Protein AF-A0A1I8I319-F1 (afdb_monomer)

Foldseek 3Di:
DPPPVVLVVCVVLLVLLLVQLCLCVPAPLNVVLVVLVVVLVVVQVPAWDDDPNFTAGPVNPDGSLLVSLVVLVCVQVVVDDPPDLRPSDQSHPDLVSLVSSLPDDLVVLVVVLVVLVVVLVVLVVVLVVCLVPDDPVPNPPSNVVSVVVSVVSVVSSVVSVVSSVSSLVSVQVSCVVVVHDSPDHSNRVSVVVSVVSVVSVVSNVVVSVVVVVVVVVVVVVVVVVVVD

Radius of gyration: 27.92 Å; Cα contacts (8 Å, |Δi|>4): 159; chains: 1; bounding box: 73×38×83 Å

Secondary structure (DSSP, 8-state):
----HHHHHHHHHHHHHHHHHHHHHH-HHHHHHHHHHHHHHHHHHHH-EEETTEEE-TTS--BHHHHHHHHHHHHHHTTS-TTS-------S--HHHHHHHHT--HHHHHHHHHHHHHHHHHHHHHHHHHHHHS-HHHHTTHHHHHHHHHHHHHHHHHHHHHHHHHHHHHHHHHHHHTT--TT--HHHHHHHHHHHHHHHHHHHHHHHHHHHHHHHHHHHHHHHHTT-

Mean predicted aligned error: 9.78 Å

Organism: NCBI:txid282301

Solvent-accessible surface area (backbone atoms only — not comparable to full-atom values): 12840 Å² total; per-residue (Å²): 141,86,76,58,66,63,63,58,51,42,69,66,45,48,64,55,38,44,47,52,44,45,42,72,68,66,34,66,49,35,52,48,53,53,50,50,51,53,54,43,59,67,55,41,80,80,59,50,42,85,50,98,92,41,53,18,41,86,81,69,80,47,44,58,66,56,50,52,49,46,57,58,48,47,66,56,54,77,73,46,67,96,86,54,90,76,76,77,74,82,53,60,69,60,38,68,60,32,46,54,36,18,72,47,55,67,68,57,54,52,50,48,53,53,51,52,52,53,50,51,55,53,47,52,52,51,53,52,50,52,52,70,74,43,54,83,88,61,28,63,65,54,49,62,57,48,50,58,48,51,54,50,53,51,50,54,52,49,55,52,50,49,57,51,50,50,44,51,51,48,47,46,52,41,28,56,74,70,74,42,63,86,80,64,50,44,37,66,61,26,46,55,52,20,51,51,33,45,55,48,54,53,50,45,54,53,50,52,53,51,53,52,52,51,52,53,51,52,54,51,53,55,58,58,65,71,76,110

Structure (mmCIF, N/CA/C/O backbone):
data_AF-A0A1I8I319-F1
#
_entry.id   AF-A0A1I8I319-F1
#
loop_
_atom_site.group_PDB
_atom_site.id
_atom_site.type_symbol
_atom_site.label_atom_id
_atom_site.label_alt_id
_atom_site.label_comp_id
_atom_site.label_asym_id
_atom_site.label_entity_id
_atom_site.label_seq_id
_atom_site.pdbx_PDB_ins_code
_atom_site.Cartn_x
_atom_site.Cartn_y
_atom_site.Cartn_z
_atom_site.occupancy
_atom_site.B_iso_or_equiv
_atom_site.auth_seq_id
_atom_site.auth_comp_id
_atom_site.auth_asym_id
_atom_site.auth_atom_id
_atom_site.pdbx_PDB_model_num
ATOM 1 N N . ALA A 1 1 ? 2.364 -2.063 -30.335 1.00 33.19 1 ALA A N 1
ATOM 2 C CA . ALA A 1 1 ? 2.303 -3.127 -29.312 1.00 33.19 1 ALA A CA 1
ATOM 3 C C . ALA A 1 1 ? 3.515 -3.072 -28.369 1.00 33.19 1 ALA A C 1
ATOM 5 O O . ALA A 1 1 ? 4.155 -4.083 -28.123 1.00 33.19 1 ALA A O 1
ATOM 6 N N . PHE A 1 2 ? 3.844 -1.880 -27.857 1.00 38.12 2 PHE A N 1
ATOM 7 C CA . PHE A 1 2 ? 4.862 -1.658 -26.815 1.00 38.12 2 PHE A CA 1
ATOM 8 C C . PHE A 1 2 ? 4.197 -0.951 -25.619 1.00 38.12 2 PHE A C 1
ATOM 10 O O . PHE A 1 2 ? 4.783 -0.095 -24.975 1.00 38.12 2 PHE A O 1
ATOM 17 N N . GLU A 1 3 ? 2.923 -1.275 -25.394 1.00 44.72 3 GLU A N 1
ATOM 18 C CA . GLU A 1 3 ? 2.176 -0.938 -24.186 1.00 44.72 3 GLU A CA 1
ATOM 19 C C . GLU A 1 3 ? 2.230 -2.198 -23.326 1.00 44.72 3 GLU A C 1
ATOM 21 O O . GLU A 1 3 ? 1.430 -3.120 -23.484 1.00 44.72 3 GLU A O 1
ATOM 26 N N . ASP A 1 4 ? 3.292 -2.300 -22.530 1.00 55.97 4 ASP A N 1
ATOM 27 C CA . ASP A 1 4 ? 3.501 -3.416 -21.615 1.00 55.97 4 ASP A CA 1
ATOM 28 C C . ASP A 1 4 ? 2.450 -3.312 -20.502 1.00 55.97 4 ASP A C 1
ATOM 30 O O . ASP A 1 4 ? 2.491 -2.406 -19.663 1.00 55.97 4 ASP A O 1
ATOM 34 N N . SER A 1 5 ? 1.470 -4.219 -20.521 1.00 65.75 5 SER A N 1
ATOM 35 C CA . SER A 1 5 ? 0.291 -4.179 -19.648 1.00 65.75 5 SER A CA 1
ATOM 36 C C . SER A 1 5 ? 0.662 -4.145 -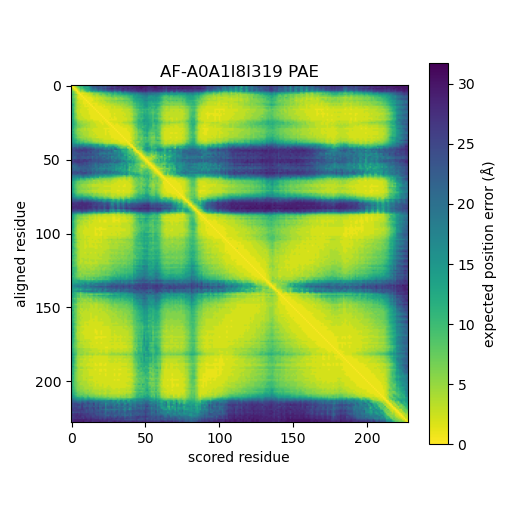18.166 1.00 65.75 5 SER A C 1
ATOM 38 O O . SER A 1 5 ? -0.090 -3.622 -17.350 1.00 65.75 5 SER A O 1
ATOM 40 N N . ALA A 1 6 ? 1.824 -4.681 -17.802 1.00 68.62 6 ALA A N 1
ATOM 41 C CA . ALA A 1 6 ? 2.275 -4.738 -16.423 1.00 68.62 6 ALA A CA 1
ATOM 42 C C . ALA A 1 6 ? 2.842 -3.405 -15.902 1.00 68.62 6 ALA A C 1
ATOM 44 O O . ALA A 1 6 ? 2.525 -3.013 -14.782 1.00 68.62 6 ALA A O 1
ATOM 45 N N . SER A 1 7 ? 3.559 -2.638 -16.734 1.00 73.44 7 SER A N 1
ATOM 46 C CA . SER A 1 7 ? 4.012 -1.283 -16.375 1.00 73.44 7 SER A CA 1
ATOM 47 C C . SER A 1 7 ? 2.824 -0.333 -16.179 1.00 73.44 7 SER A C 1
ATOM 49 O O . SER A 1 7 ? 2.786 0.439 -15.223 1.00 73.44 7 SER A O 1
ATOM 51 N N . GLN A 1 8 ? 1.794 -0.466 -17.020 1.00 79.50 8 GLN A N 1
ATOM 52 C CA . GLN A 1 8 ? 0.532 0.268 -16.881 1.00 79.50 8 GLN A CA 1
ATOM 53 C C . GLN A 1 8 ? -0.267 -0.156 -15.641 1.00 79.50 8 GLN A C 1
ATOM 55 O O . GLN A 1 8 ? -0.832 0.676 -14.937 1.00 79.50 8 GLN A O 1
ATOM 60 N N . ARG A 1 9 ? -0.310 -1.457 -15.337 1.00 83.88 9 ARG A N 1
ATOM 61 C CA . ARG A 1 9 ? -0.932 -1.949 -14.099 1.00 83.88 9 ARG A CA 1
ATOM 62 C C . ARG A 1 9 ? -0.196 -1.424 -12.869 1.00 83.88 9 ARG A C 1
ATOM 64 O O . ARG A 1 9 ? -0.846 -1.006 -11.915 1.00 83.88 9 ARG A O 1
ATOM 71 N N . TRP A 1 10 ? 1.135 -1.400 -12.903 1.00 89.38 10 TRP A N 1
ATOM 72 C CA . TRP A 1 10 ? 1.947 -0.859 -11.819 1.00 89.38 10 TRP A CA 1
ATOM 73 C C . TRP A 1 10 ? 1.746 0.641 -11.632 1.00 89.38 10 TRP A C 1
ATOM 75 O O . TRP A 1 10 ? 1.580 1.079 -10.498 1.00 89.38 10 TRP A O 1
ATOM 85 N N . SER A 1 11 ? 1.699 1.432 -12.707 1.00 86.06 11 SER A N 1
ATOM 86 C CA . SER A 1 11 ? 1.493 2.881 -12.588 1.00 86.06 11 SER A CA 1
ATOM 87 C C . SER A 1 11 ? 0.152 3.232 -11.932 1.00 86.06 11 SER A C 1
ATOM 89 O O . SER A 1 11 ? 0.057 4.229 -11.219 1.00 86.06 11 SER A O 1
ATOM 91 N N . LEU A 1 12 ? -0.864 2.378 -12.097 1.00 87.56 12 LEU A N 1
ATOM 92 C CA . LEU A 1 12 ? -2.156 2.507 -11.420 1.00 87.56 12 LEU A CA 1
ATOM 93 C C . LEU A 1 12 ? -2.143 1.975 -9.975 1.00 87.56 12 LEU A C 1
ATOM 95 O O . LEU A 1 12 ? -2.822 2.534 -9.113 1.00 87.56 12 LEU A O 1
ATOM 99 N N . ALA A 1 13 ? -1.398 0.901 -9.700 1.00 90.44 13 ALA A N 1
ATOM 100 C CA . ALA A 1 13 ? -1.376 0.241 -8.391 1.00 90.44 13 ALA A CA 1
ATOM 101 C C . ALA A 1 13 ? -0.409 0.896 -7.386 1.00 90.44 13 ALA A C 1
ATOM 103 O O . ALA A 1 13 ? -0.732 1.016 -6.202 1.00 90.44 13 ALA A O 1
ATOM 104 N N . SER A 1 14 ? 0.757 1.349 -7.851 1.00 92.00 14 SER A N 1
ATOM 105 C CA . SER A 1 14 ? 1.856 1.869 -7.027 1.00 92.00 14 SER A CA 1
ATOM 106 C C . SER A 1 14 ? 1.443 3.023 -6.101 1.00 92.00 14 SER A C 1
ATOM 108 O O . SER A 1 14 ? 1.721 2.936 -4.902 1.00 92.00 14 SER A O 1
ATOM 110 N N . PRO A 1 15 ? 0.697 4.054 -6.558 1.00 93.00 15 PRO A N 1
ATOM 111 C CA . PRO A 1 15 ? 0.306 5.156 -5.678 1.00 93.00 15 PRO A CA 1
ATOM 112 C C . PRO A 1 15 ? -0.573 4.705 -4.505 1.00 93.00 15 PRO A C 1
ATOM 114 O O . PRO A 1 15 ? -0.423 5.198 -3.387 1.00 93.00 15 PRO A O 1
ATOM 117 N N . ARG A 1 16 ? -1.473 3.742 -4.741 1.00 93.25 16 ARG A N 1
ATOM 118 C CA . ARG A 1 16 ? -2.359 3.196 -3.700 1.00 93.25 16 ARG A CA 1
ATOM 119 C C . ARG A 1 16 ? -1.583 2.348 -2.708 1.00 93.25 16 ARG A C 1
ATOM 121 O O . ARG A 1 16 ? -1.746 2.522 -1.506 1.00 93.25 16 ARG A O 1
ATOM 128 N N . PHE A 1 17 ? -0.697 1.494 -3.212 1.00 96.38 17 PHE A N 1
ATOM 129 C CA . PHE A 1 17 ? 0.194 0.691 -2.383 1.00 96.38 17 PHE A CA 1
ATOM 130 C C . PHE A 1 17 ? 1.014 1.570 -1.426 1.00 96.38 17 PHE A C 1
ATOM 132 O O . PHE A 1 17 ? 0.991 1.368 -0.213 1.00 96.38 17 PHE A O 1
ATOM 139 N N . ILE A 1 18 ? 1.662 2.614 -1.956 1.00 95.75 18 ILE A N 1
ATOM 140 C CA . ILE A 1 18 ? 2.445 3.568 -1.157 1.00 95.75 18 ILE A CA 1
ATOM 141 C C . ILE A 1 18 ? 1.552 4.320 -0.160 1.00 95.75 18 ILE A C 1
ATOM 143 O O . ILE A 1 18 ? 1.954 4.525 0.986 1.00 95.75 18 ILE A O 1
ATOM 147 N N . SER A 1 19 ? 0.338 4.712 -0.561 1.00 95.81 19 SER A N 1
ATOM 148 C CA . SER A 1 19 ? -0.631 5.358 0.333 1.00 95.81 19 SER A CA 1
ATOM 149 C C . SER A 1 19 ? -0.971 4.478 1.538 1.00 95.81 19 SER A C 1
ATOM 151 O O . SER A 1 19 ? -0.894 4.952 2.671 1.00 95.81 19 SER A O 1
ATOM 153 N N . VAL A 1 20 ? -1.283 3.195 1.326 1.00 97.12 20 VAL A N 1
ATOM 154 C CA . VAL A 1 20 ? -1.591 2.253 2.417 1.00 97.12 20 VAL A CA 1
ATOM 155 C C . VAL A 1 20 ? -0.391 2.093 3.353 1.00 97.12 20 VAL A C 1
ATOM 157 O O . VAL A 1 20 ? -0.550 2.206 4.570 1.00 97.12 20 VAL A O 1
ATOM 160 N N . CYS A 1 21 ? 0.817 1.911 2.808 1.00 96.56 21 CYS A N 1
ATOM 161 C CA . CYS A 1 21 ? 2.045 1.845 3.605 1.00 96.56 21 CYS A CA 1
ATOM 162 C C . CYS A 1 21 ? 2.224 3.095 4.483 1.00 96.56 21 CYS A C 1
ATOM 164 O O . CYS A 1 21 ? 2.461 2.982 5.688 1.00 96.56 21 CYS A O 1
ATOM 166 N N . ARG A 1 22 ? 2.057 4.292 3.903 1.00 95.25 22 ARG A N 1
ATOM 167 C CA . ARG A 1 22 ? 2.153 5.565 4.634 1.00 95.25 22 ARG A CA 1
ATOM 168 C C . ARG A 1 22 ? 1.070 5.704 5.691 1.00 95.25 22 ARG A C 1
ATOM 170 O O . ARG A 1 22 ? 1.372 6.135 6.796 1.00 95.25 22 ARG A O 1
ATOM 177 N N . GLN A 1 23 ? -0.171 5.315 5.407 1.00 95.81 23 GLN A N 1
ATOM 178 C CA . GLN A 1 23 ? -1.239 5.360 6.405 1.00 95.81 23 GLN A CA 1
ATOM 179 C C . GLN A 1 23 ? -0.908 4.471 7.611 1.00 95.81 23 GLN A C 1
ATOM 181 O O . GLN A 1 23 ? -1.035 4.928 8.744 1.00 95.81 23 GLN A O 1
ATOM 186 N N . LEU A 1 24 ? -0.424 3.245 7.392 1.00 95.69 24 LEU A N 1
ATOM 187 C CA . LEU A 1 24 ? -0.044 2.346 8.488 1.00 95.69 24 LEU A CA 1
ATOM 188 C C . LEU A 1 24 ? 1.166 2.850 9.290 1.00 95.69 24 LEU A C 1
ATOM 190 O O . LEU A 1 24 ? 1.229 2.632 10.498 1.00 95.69 24 LEU A O 1
ATOM 194 N N . TYR A 1 25 ? 2.104 3.540 8.640 1.00 92.62 25 TYR A N 1
ATOM 195 C CA . TYR A 1 25 ? 3.330 4.037 9.270 1.00 92.62 25 TYR A CA 1
ATOM 196 C C . TYR A 1 25 ? 3.157 5.405 9.966 1.00 92.62 25 TYR A C 1
ATOM 198 O O . TYR A 1 25 ? 3.698 5.654 11.051 1.00 92.62 25 TYR A O 1
ATOM 206 N N . GLU A 1 26 ? 2.394 6.316 9.357 1.00 93.06 26 GLU A N 1
ATOM 207 C CA . GLU A 1 26 ? 2.364 7.743 9.704 1.00 93.06 26 GLU A CA 1
ATOM 208 C C . GLU A 1 26 ? 1.072 8.189 10.398 1.00 93.06 26 GLU A C 1
ATOM 210 O O . GLU A 1 26 ? 1.097 9.163 11.164 1.00 93.06 26 GLU A O 1
ATOM 215 N N . SER A 1 27 ? -0.047 7.488 10.172 1.00 95.06 27 SER A N 1
ATOM 216 C CA . SER A 1 27 ? -1.367 7.926 10.638 1.00 95.06 27 SER A CA 1
ATOM 217 C C . SER A 1 27 ? -1.458 7.954 12.159 1.00 95.06 27 SER A C 1
ATOM 219 O O . SER A 1 27 ? -1.255 6.951 12.850 1.00 95.06 27 SER A O 1
ATOM 221 N N . ARG A 1 28 ? -1.843 9.116 12.700 1.00 92.94 28 ARG A N 1
ATOM 222 C CA . ARG A 1 28 ? -2.134 9.269 14.133 1.00 92.94 28 ARG A CA 1
ATOM 223 C C . ARG A 1 28 ? -3.288 8.367 14.569 1.00 92.94 28 ARG A C 1
ATOM 225 O O . ARG A 1 28 ? -3.220 7.815 15.661 1.00 92.94 28 ARG A O 1
ATOM 232 N N . SER A 1 29 ? -4.295 8.179 13.717 1.00 91.88 29 SER A N 1
ATOM 233 C CA . SER A 1 29 ? -5.454 7.330 14.008 1.00 91.88 29 SER A CA 1
ATOM 234 C C . SER A 1 29 ? -5.063 5.855 14.128 1.00 91.88 29 SER A C 1
ATOM 236 O O . SER A 1 29 ? -5.465 5.197 15.085 1.00 91.88 29 SER A O 1
ATOM 238 N N . VAL A 1 30 ? -4.192 5.355 13.242 1.00 94.94 30 VAL A N 1
ATOM 239 C CA . VAL A 1 30 ? -3.664 3.980 13.335 1.00 94.94 30 VAL A CA 1
ATOM 240 C C . VAL A 1 30 ? -2.827 3.815 14.602 1.00 94.94 30 VAL A C 1
ATOM 242 O O . VAL A 1 30 ? -3.058 2.887 15.376 1.00 94.94 30 VAL A O 1
ATOM 245 N N . ARG A 1 31 ? -1.908 4.751 14.885 1.00 93.31 31 ARG A N 1
ATOM 246 C CA . ARG A 1 31 ? -1.118 4.724 16.130 1.00 93.31 31 ARG A CA 1
ATOM 247 C C . ARG A 1 31 ? -1.992 4.762 17.377 1.00 93.31 31 ARG A C 1
ATOM 249 O O . ARG A 1 31 ? -1.644 4.140 18.375 1.00 93.31 31 ARG A O 1
ATOM 256 N N . LYS A 1 32 ? -3.125 5.461 17.324 1.00 91.56 32 LYS A N 1
ATOM 257 C CA . LYS A 1 32 ? -4.085 5.493 18.423 1.00 91.56 32 LYS A CA 1
ATOM 258 C C . LYS A 1 32 ? -4.690 4.111 18.664 1.00 91.56 32 LYS A C 1
ATOM 260 O O . LYS A 1 32 ? -4.632 3.639 19.796 1.00 91.56 32 LYS A O 1
ATOM 265 N N . VAL A 1 33 ? -5.155 3.422 17.621 1.00 93.31 33 VAL A N 1
ATOM 266 C CA . VAL A 1 33 ? -5.631 2.030 17.741 1.00 93.31 33 VAL A CA 1
ATOM 267 C C . VAL A 1 33 ? -4.533 1.121 18.293 1.00 93.31 33 VAL A C 1
ATOM 269 O O . VAL A 1 33 ? -4.780 0.393 19.250 1.00 93.31 33 VAL A O 1
ATOM 272 N N . LEU A 1 34 ? -3.305 1.214 17.776 1.00 91.69 34 LEU A N 1
ATOM 273 C CA . LEU A 1 34 ? -2.169 0.438 18.289 1.00 91.69 34 LEU A CA 1
ATOM 274 C C . LEU A 1 34 ? -1.876 0.745 19.767 1.00 91.69 34 LEU A C 1
ATOM 276 O O . LEU A 1 34 ? -1.599 -0.169 20.538 1.00 91.69 34 LEU A O 1
ATOM 280 N N . SER A 1 35 ? -1.994 2.005 20.196 1.00 90.12 35 SER A N 1
ATOM 281 C CA . SER A 1 35 ? -1.827 2.379 21.605 1.00 90.12 35 SER A CA 1
ATOM 282 C C . SER A 1 35 ? -2.913 1.780 22.504 1.00 90.12 35 SER A C 1
ATOM 284 O O . SER A 1 35 ? -2.603 1.340 23.608 1.00 90.12 35 SER A O 1
ATOM 286 N N . LEU A 1 36 ? -4.158 1.690 22.020 1.00 89.44 36 LEU A N 1
ATOM 287 C CA . LEU A 1 36 ? -5.255 1.032 22.733 1.00 89.44 36 LEU A CA 1
ATOM 288 C C . LEU A 1 36 ? -5.042 -0.487 22.808 1.00 89.44 36 LEU A C 1
ATOM 290 O O . LEU A 1 36 ? -5.276 -1.077 23.859 1.00 89.44 36 LEU A O 1
ATOM 294 N N . VAL A 1 37 ? -4.538 -1.110 21.735 1.00 88.38 37 VAL A N 1
ATOM 295 C CA . VAL A 1 37 ? -4.144 -2.531 21.725 1.00 88.38 37 VAL A CA 1
ATOM 296 C C . VAL A 1 37 ? -3.049 -2.796 22.762 1.00 88.38 37 VAL A C 1
ATOM 298 O O . VAL A 1 37 ? -3.162 -3.737 23.544 1.00 88.38 37 VAL A O 1
ATOM 301 N N . LEU A 1 38 ? -2.017 -1.949 22.823 1.00 83.88 38 LEU A N 1
ATOM 302 C CA . LEU A 1 38 ? -0.939 -2.066 23.812 1.00 83.88 38 LEU A CA 1
ATOM 303 C C . LEU A 1 38 ? -1.442 -1.847 25.247 1.00 83.88 38 LEU A C 1
ATOM 305 O O . LEU A 1 38 ? -1.073 -2.597 26.153 1.00 83.88 38 LEU A O 1
ATOM 309 N N . ALA A 1 39 ? -2.307 -0.852 25.457 1.00 83.06 39 ALA A N 1
ATOM 310 C CA . ALA A 1 39 ? -2.921 -0.590 26.756 1.00 83.06 39 ALA A CA 1
ATOM 311 C C . ALA A 1 39 ? -3.785 -1.770 27.224 1.00 83.06 39 ALA A C 1
ATOM 313 O O . ALA A 1 39 ? -3.743 -2.126 28.403 1.00 83.06 39 ALA A O 1
ATOM 314 N N . LEU A 1 40 ? -4.519 -2.413 26.308 1.00 80.31 40 LEU A N 1
ATOM 315 C CA . LEU A 1 40 ? -5.241 -3.648 26.602 1.00 80.31 40 LEU A CA 1
ATOM 316 C C . LEU A 1 40 ? -4.291 -4.775 26.957 1.00 80.31 40 LEU A C 1
ATOM 318 O O . LEU A 1 40 ? -4.449 -5.333 28.032 1.00 80.31 40 LEU A O 1
ATOM 322 N N . GLY A 1 41 ? -3.275 -5.055 26.138 1.00 69.00 41 GLY A N 1
ATOM 323 C CA . GLY A 1 41 ? -2.328 -6.144 26.403 1.00 69.00 41 GLY A CA 1
ATOM 324 C C . GLY A 1 41 ? -1.713 -6.089 27.808 1.00 69.00 41 GLY A C 1
ATOM 325 O O . GLY A 1 41 ? -1.540 -7.124 28.450 1.00 69.00 41 GLY A O 1
ATOM 326 N N . SER A 1 42 ? -1.468 -4.880 28.326 1.00 67.00 42 SER A N 1
ATOM 327 C CA . SER A 1 42 ? -1.019 -4.656 29.708 1.00 67.00 42 SER A CA 1
ATOM 328 C C . SER A 1 42 ? -2.085 -5.004 30.763 1.00 67.00 42 SER A C 1
ATOM 330 O O . SER A 1 42 ? -1.782 -5.652 31.763 1.00 67.00 42 SER A O 1
ATOM 332 N N . ARG A 1 43 ? -3.351 -4.623 30.544 1.00 59.03 43 ARG A N 1
ATOM 333 C CA . ARG A 1 43 ? -4.463 -4.888 31.481 1.00 59.03 43 ARG A CA 1
ATOM 334 C C . ARG A 1 43 ? -4.904 -6.353 31.468 1.00 59.03 43 ARG A C 1
ATOM 336 O O . ARG A 1 43 ? -5.272 -6.901 32.502 1.00 59.03 43 ARG A O 1
ATOM 343 N N . THR A 1 44 ? -4.862 -6.989 30.305 1.00 55.03 44 THR A N 1
ATOM 344 C CA . THR A 1 44 ? -5.529 -8.269 30.038 1.00 55.03 44 THR A CA 1
ATOM 345 C C . THR A 1 44 ? -4.702 -9.466 30.487 1.00 55.03 44 THR A C 1
ATOM 347 O O . THR A 1 44 ? -5.274 -10.516 30.753 1.00 55.03 44 THR A O 1
ATOM 350 N N . CYS A 1 45 ? -3.385 -9.294 30.662 1.00 54.22 45 CYS A N 1
ATOM 351 C CA . CYS A 1 45 ? -2.517 -10.289 31.300 1.00 54.22 45 CYS A CA 1
ATOM 352 C C . CYS A 1 45 ? -2.984 -10.638 32.733 1.00 54.22 45 CYS A C 1
ATOM 354 O O . CYS A 1 45 ? -2.691 -11.721 33.230 1.00 54.22 45 CYS A O 1
ATOM 356 N N . SER A 1 46 ? -3.754 -9.749 33.376 1.00 54.19 46 SER A N 1
ATOM 357 C CA . SER A 1 46 ? -4.201 -9.901 34.766 1.00 54.19 46 SER A CA 1
ATOM 358 C C . SER A 1 46 ? -5.695 -10.218 34.928 1.00 54.19 46 SER A C 1
ATOM 360 O O . SER A 1 46 ? -6.089 -10.665 36.002 1.00 54.19 46 SER A O 1
ATOM 362 N N . THR A 1 47 ? -6.546 -9.950 33.926 1.00 57.03 47 THR A N 1
ATOM 363 C CA . THR A 1 47 ? -8.018 -9.923 34.110 1.00 57.03 47 THR A CA 1
ATOM 364 C C . THR A 1 47 ? -8.836 -10.700 33.075 1.00 57.03 47 THR A C 1
ATOM 366 O O . THR A 1 47 ? -10.061 -10.679 33.166 1.00 57.03 47 THR A O 1
ATOM 369 N N . MET A 1 48 ? -8.219 -11.338 32.074 1.00 59.88 48 MET A N 1
ATOM 370 C CA . MET A 1 48 ? -8.949 -12.065 31.022 1.00 59.88 48 MET A CA 1
ATOM 371 C C . MET A 1 48 ? -8.623 -13.551 31.014 1.00 59.88 48 MET A C 1
ATOM 373 O O . MET A 1 48 ? -7.487 -13.953 31.263 1.00 59.88 48 MET A O 1
ATOM 377 N N . VAL A 1 49 ? -9.638 -14.360 30.713 1.00 59.53 49 VAL A N 1
ATOM 378 C CA . VAL A 1 49 ? -9.568 -15.824 30.719 1.00 59.53 49 VAL A CA 1
ATOM 379 C C . VAL A 1 49 ? -9.792 -16.379 29.307 1.00 59.53 49 VAL A C 1
ATOM 381 O O . VAL A 1 49 ? -10.576 -15.815 28.539 1.00 59.53 49 VAL A O 1
ATOM 384 N N . PRO A 1 50 ? -9.103 -17.469 28.921 1.00 57.75 50 PRO A N 1
ATOM 385 C CA . PRO A 1 50 ? -9.399 -18.168 27.675 1.00 57.75 50 PRO A CA 1
ATOM 386 C C . PRO A 1 50 ? -10.790 -18.818 27.725 1.00 57.75 50 PRO A C 1
ATOM 388 O O . PRO A 1 50 ? -11.061 -19.612 28.625 1.00 57.75 50 PRO A O 1
ATOM 391 N N . ALA A 1 51 ? -11.634 -18.539 26.732 1.00 57.34 51 ALA A N 1
ATOM 392 C CA . ALA A 1 51 ? -12.939 -19.167 26.543 1.00 57.34 51 ALA A CA 1
ATOM 393 C C . ALA A 1 51 ? -13.209 -19.404 25.048 1.00 57.34 51 ALA A C 1
ATOM 395 O O . ALA A 1 51 ? -13.066 -18.498 24.232 1.00 57.34 51 ALA A O 1
ATOM 396 N N . GLU A 1 52 ? -13.544 -20.646 24.678 1.00 54.59 52 GLU A N 1
ATOM 397 C CA . GLU A 1 52 ? -13.896 -21.056 23.301 1.00 54.59 52 GLU A CA 1
ATOM 398 C C . GLU A 1 52 ? -12.936 -20.556 22.195 1.00 54.59 52 GLU A C 1
ATOM 400 O O . GLU A 1 52 ? -13.341 -20.230 21.083 1.00 54.59 52 GLU A O 1
ATOM 405 N N . GLY A 1 53 ? -11.632 -20.499 22.488 1.00 58.00 53 GLY A N 1
ATOM 406 C CA . GLY A 1 53 ? -10.613 -20.054 21.528 1.00 58.00 53 GLY A CA 1
ATOM 407 C C . GLY A 1 53 ? -10.437 -18.533 21.418 1.00 58.00 53 GLY A C 1
ATOM 408 O O . GLY A 1 53 ? -9.634 -18.083 20.603 1.00 58.00 53 GLY A O 1
ATOM 409 N N . ALA A 1 54 ? -11.118 -17.743 22.252 1.00 60.41 54 ALA A N 1
ATOM 410 C CA . ALA A 1 54 ? -10.944 -16.298 22.378 1.00 60.41 54 ALA A CA 1
ATOM 411 C C . ALA A 1 54 ? -10.578 -15.894 23.818 1.00 60.41 54 ALA A C 1
ATOM 413 O O . ALA A 1 54 ? -10.838 -16.615 24.778 1.00 60.41 54 ALA A O 1
ATOM 414 N N . LEU A 1 55 ? -9.965 -14.719 23.981 1.00 61.12 55 LEU A N 1
ATOM 415 C CA . LEU A 1 55 ? -9.793 -14.097 25.295 1.00 61.12 55 LEU A CA 1
ATOM 416 C C . LEU A 1 55 ? -11.032 -13.247 25.590 1.00 61.12 55 LEU A C 1
ATOM 418 O O . LEU A 1 55 ? -11.317 -12.280 24.867 1.00 61.12 55 LEU A O 1
ATOM 422 N N . MET A 1 56 ? -11.761 -13.636 26.632 1.00 60.88 56 MET A N 1
ATOM 423 C CA . MET A 1 56 ? -12.993 -12.992 27.082 1.00 60.88 56 MET A CA 1
ATOM 424 C C . MET A 1 56 ? -12.826 -12.435 28.500 1.00 60.88 56 MET A C 1
ATOM 426 O O . MET A 1 56 ? -11.868 -12.754 29.215 1.00 60.88 56 MET A O 1
ATOM 430 N N . ASP A 1 57 ? -13.709 -11.514 28.872 1.00 61.66 57 ASP A N 1
ATOM 431 C CA . ASP A 1 57 ? -13.820 -11.039 30.249 1.00 61.66 57 ASP A CA 1
ATOM 432 C C . ASP A 1 57 ? -14.248 -12.180 31.190 1.00 61.66 57 ASP A C 1
ATOM 434 O O . ASP A 1 57 ? -14.704 -13.233 30.745 1.00 61.66 57 ASP A O 1
ATOM 438 N N . SER A 1 58 ? -14.095 -11.987 32.505 1.00 60.47 58 SER A N 1
ATOM 439 C CA . SER A 1 58 ? -14.428 -13.012 33.511 1.00 60.47 58 SER A CA 1
ATOM 440 C C . SER A 1 58 ? -15.885 -13.481 33.451 1.00 60.47 58 SER A C 1
ATOM 442 O O . SER A 1 58 ? -16.180 -14.603 33.850 1.00 60.47 58 SER A O 1
ATOM 444 N N . GLU A 1 59 ? -16.772 -12.635 32.923 1.00 59.56 59 GLU A N 1
ATOM 445 C CA . GLU A 1 59 ? -18.202 -12.900 32.757 1.00 59.56 59 GLU A CA 1
ATOM 446 C C . GLU A 1 59 ? -18.556 -13.491 31.377 1.00 59.56 59 GLU A C 1
ATOM 448 O O . GLU A 1 59 ? -19.724 -13.765 31.104 1.00 59.56 59 GLU A O 1
ATOM 453 N N . ASN A 1 60 ? -17.571 -13.699 30.493 1.00 59.81 60 ASN A N 1
ATOM 454 C CA . ASN A 1 60 ? -17.748 -14.246 29.144 1.00 59.81 60 ASN A CA 1
ATOM 455 C C . ASN A 1 60 ? -18.751 -13.456 28.272 1.00 59.81 60 ASN A C 1
ATOM 457 O O . ASN A 1 60 ? -19.455 -14.022 27.429 1.00 59.81 60 ASN A O 1
ATOM 461 N N . THR A 1 61 ? -18.850 -12.144 28.492 1.00 60.94 61 THR A N 1
ATOM 462 C CA . THR A 1 61 ? -19.806 -11.250 27.827 1.00 60.94 61 THR A CA 1
ATOM 463 C C . THR A 1 61 ? -19.203 -10.494 26.649 1.00 60.94 61 THR A C 1
ATOM 465 O O . THR A 1 61 ? -19.936 -10.143 25.721 1.00 60.94 61 THR A O 1
ATOM 468 N N . CYS A 1 62 ? -17.888 -10.245 26.661 1.00 67.50 62 CYS A N 1
ATOM 469 C CA . CYS A 1 62 ? -17.201 -9.446 25.649 1.00 67.50 62 CYS A CA 1
ATOM 470 C C . CYS A 1 62 ? -15.841 -10.040 25.262 1.00 67.50 62 CYS A C 1
ATOM 472 O O . CYS A 1 62 ? -15.043 -10.429 26.115 1.00 67.50 62 CYS A O 1
ATOM 474 N N . THR A 1 63 ? -15.520 -10.034 23.964 1.00 79.69 63 THR A N 1
ATOM 475 C CA . THR A 1 63 ? -14.161 -10.385 23.508 1.00 79.69 63 THR A CA 1
ATOM 476 C C . THR A 1 63 ? -13.203 -9.205 23.666 1.00 79.69 63 THR A C 1
ATOM 478 O O . THR A 1 63 ? -13.618 -8.044 23.615 1.00 79.69 63 THR A O 1
ATOM 481 N N . LEU A 1 64 ? -11.897 -9.486 23.753 1.00 79.88 64 LEU A N 1
ATOM 482 C CA . LEU A 1 64 ? -10.829 -8.472 23.699 1.00 79.88 64 LEU A CA 1
ATOM 483 C C . LEU A 1 64 ? -11.039 -7.417 22.611 1.00 79.88 64 LEU A C 1
ATOM 485 O O . LEU A 1 64 ? -10.842 -6.222 22.824 1.00 79.88 64 LEU A O 1
ATOM 489 N N . PHE A 1 65 ? -11.440 -7.880 21.432 1.00 84.81 65 PHE A N 1
ATOM 490 C CA . PHE A 1 65 ? -11.650 -7.028 20.277 1.00 84.81 65 PHE A CA 1
ATOM 491 C C . PHE A 1 65 ? -12.852 -6.095 20.460 1.00 84.81 65 PHE A C 1
ATOM 493 O O . PHE A 1 65 ? -12.804 -4.922 20.094 1.00 84.81 65 PHE A O 1
ATOM 500 N N . GLN A 1 66 ? -13.924 -6.587 21.081 1.00 86.38 66 GLN A N 1
ATOM 501 C CA . GLN A 1 66 ? -15.093 -5.769 21.395 1.00 86.38 66 GLN A CA 1
ATOM 502 C C . GLN A 1 66 ? -14.761 -4.702 22.442 1.00 86.38 66 GLN A C 1
ATOM 504 O O . GLN A 1 66 ? -15.234 -3.572 22.313 1.00 86.38 66 GLN A O 1
ATOM 509 N N . VAL A 1 67 ? -13.918 -5.032 23.427 1.00 86.19 67 VAL A N 1
ATOM 510 C CA . VAL A 1 67 ? -13.415 -4.067 24.415 1.00 86.19 67 VAL A CA 1
ATOM 511 C C . VAL A 1 67 ? -12.537 -3.012 23.738 1.00 86.19 67 VAL A C 1
ATOM 513 O O . VAL A 1 67 ? -12.742 -1.825 23.972 1.00 86.19 67 VAL A O 1
ATOM 516 N N . LEU A 1 68 ? -11.627 -3.410 22.841 1.00 89.88 68 LEU A N 1
ATOM 517 C CA . LEU A 1 68 ? -10.791 -2.486 22.060 1.00 89.88 68 LEU A CA 1
ATOM 518 C C . LEU A 1 68 ? -11.628 -1.445 21.314 1.00 89.88 68 LEU A C 1
ATOM 520 O O . LEU A 1 68 ? -11.374 -0.245 21.424 1.00 89.88 68 LEU A O 1
ATOM 524 N N . VAL A 1 69 ? -12.626 -1.907 20.559 1.00 91.00 69 VAL A N 1
ATOM 525 C CA . VAL A 1 69 ? -13.502 -1.025 19.781 1.00 91.00 69 VAL A CA 1
ATOM 526 C C . VAL A 1 69 ? -14.356 -0.151 20.702 1.00 91.00 69 VAL A C 1
ATOM 528 O O . VAL A 1 69 ? -14.543 1.025 20.401 1.00 91.00 69 VAL A O 1
ATOM 531 N N . SER A 1 70 ? -14.809 -0.678 21.844 1.00 88.44 70 SER A N 1
ATOM 532 C CA . SER A 1 70 ? -15.561 0.105 22.829 1.00 88.44 70 SER A CA 1
ATOM 533 C C . SER A 1 70 ? -14.726 1.253 23.380 1.00 88.44 70 SER A C 1
ATOM 535 O O . SER A 1 70 ? -15.175 2.391 23.312 1.00 88.44 70 SER A O 1
ATOM 537 N N . MET A 1 71 ? -13.495 0.977 23.827 1.00 87.19 71 MET A N 1
ATOM 538 C CA . MET A 1 71 ? -12.584 2.013 24.324 1.00 87.19 71 MET A CA 1
ATOM 539 C C . MET A 1 71 ? -12.299 3.077 23.264 1.00 87.19 71 MET A C 1
ATOM 541 O O . MET A 1 71 ? -12.220 4.257 23.585 1.00 87.19 71 MET A O 1
ATOM 545 N N . TYR A 1 72 ? -12.160 2.672 21.996 1.00 90.38 72 TYR A N 1
ATOM 546 C CA . TYR A 1 72 ? -12.017 3.626 20.901 1.00 90.38 72 TYR A CA 1
ATOM 547 C C . TYR A 1 72 ? -13.255 4.522 20.774 1.00 90.38 72 TYR A C 1
ATOM 549 O O . TYR A 1 72 ? -13.109 5.730 20.647 1.00 90.38 72 TYR A O 1
ATOM 557 N N . ILE A 1 73 ? -14.468 3.960 20.835 1.00 88.94 73 ILE A N 1
ATOM 558 C CA . ILE A 1 73 ? -15.714 4.742 20.773 1.00 88.94 73 ILE A CA 1
ATOM 559 C C . ILE A 1 73 ? -15.847 5.676 21.981 1.00 88.94 73 ILE A C 1
ATOM 561 O O . ILE A 1 73 ? -16.254 6.821 21.794 1.00 88.94 73 ILE A O 1
ATOM 565 N N . ASP A 1 74 ? -15.511 5.213 23.188 1.00 85.81 74 ASP A N 1
ATOM 566 C CA . ASP A 1 74 ? -15.629 5.980 24.436 1.00 85.81 74 ASP A CA 1
ATOM 567 C C . ASP A 1 74 ? -14.883 7.318 24.356 1.00 85.81 74 ASP A C 1
ATOM 569 O O . ASP A 1 74 ? -15.447 8.353 24.704 1.00 85.81 74 ASP A O 1
ATOM 573 N N . GLU A 1 75 ? -13.689 7.342 23.758 1.00 82.88 75 GLU A N 1
ATOM 574 C CA . GLU A 1 75 ? -12.918 8.580 23.577 1.00 82.88 75 GLU A CA 1
ATOM 575 C C . GLU A 1 75 ? -13.642 9.648 22.735 1.00 82.88 75 GLU A C 1
ATOM 577 O O . GLU A 1 75 ? -13.472 10.848 22.969 1.00 82.88 75 GLU A O 1
ATOM 582 N N . TYR A 1 76 ? -14.464 9.239 21.764 1.00 79.25 76 TYR A N 1
ATOM 583 C CA . TYR A 1 76 ? -15.260 10.157 20.933 1.00 79.25 76 TYR A CA 1
ATOM 584 C C . TYR A 1 76 ? -16.639 10.430 21.528 1.00 79.25 76 TYR A C 1
ATOM 586 O O . TYR A 1 76 ? -17.255 11.452 21.233 1.00 79.25 76 TYR A O 1
ATOM 594 N N . TRP A 1 77 ? -17.143 9.503 22.338 1.00 73.81 77 TRP A N 1
ATOM 595 C CA . TRP A 1 77 ? -18.463 9.594 22.940 1.00 73.81 77 TRP A CA 1
ATOM 596 C C . TRP A 1 77 ? -18.470 10.534 24.147 1.00 73.81 77 TRP A C 1
ATOM 598 O O . TRP A 1 77 ? -19.390 11.330 24.290 1.00 73.81 77 TRP A O 1
ATOM 608 N N . GLU A 1 78 ? -17.426 10.494 24.978 1.00 67.25 78 GLU A N 1
ATOM 609 C CA . GLU A 1 78 ? -17.273 11.372 26.148 1.00 67.25 78 GLU A CA 1
ATOM 610 C C . GLU A 1 78 ? -16.906 12.817 25.769 1.00 67.25 78 GLU A C 1
ATOM 612 O O . GLU A 1 78 ? -17.175 13.749 26.524 1.00 67.25 78 GLU A O 1
ATOM 617 N N . SER A 1 79 ? -16.311 13.018 24.589 1.00 61.94 79 SER A N 1
ATOM 618 C CA . SER A 1 79 ? -15.886 14.333 24.090 1.00 61.94 79 SER A CA 1
ATOM 619 C C . SER A 1 79 ? -16.939 15.064 23.241 1.00 61.94 79 SER A C 1
ATOM 621 O O . SER A 1 79 ? -16.719 16.220 22.874 1.00 61.94 79 SER A O 1
ATOM 623 N N . GLY A 1 80 ? -18.081 14.433 22.935 1.00 56.69 80 GLY A N 1
ATOM 624 C CA . GLY A 1 80 ? -19.162 15.006 22.125 1.00 56.69 80 GLY A CA 1
ATOM 625 C C . GLY A 1 80 ? -20.430 15.316 22.929 1.00 56.69 80 GLY A C 1
ATOM 626 O O . GLY A 1 80 ? -20.820 14.560 23.813 1.00 56.69 80 GLY A O 1
ATOM 627 N N . SER A 1 81 ? -21.112 16.422 22.614 1.00 46.16 81 SER A N 1
ATOM 628 C CA . SER A 1 81 ? -22.437 16.722 23.176 1.00 46.16 81 SER A CA 1
ATOM 629 C C . SER A 1 81 ? -23.495 15.731 22.646 1.00 46.16 81 SER A C 1
ATOM 631 O O . SER A 1 81 ? -23.464 15.418 21.456 1.00 46.16 81 SER A O 1
ATOM 633 N N . PRO A 1 82 ? -24.477 15.285 23.458 1.00 49.31 82 PRO A N 1
ATOM 634 C CA . PRO A 1 82 ? -25.465 14.264 23.068 1.00 49.31 82 PRO A CA 1
ATOM 635 C C . PRO A 1 82 ? -26.406 14.643 21.910 1.00 49.31 82 PRO A C 1
ATOM 637 O O . PRO A 1 82 ? -27.181 13.804 21.454 1.00 49.31 82 PRO A O 1
ATOM 640 N N . GLU A 1 83 ? -26.384 15.898 21.457 1.00 49.31 83 GLU A N 1
ATOM 641 C CA . GLU A 1 83 ? -27.419 16.471 20.587 1.00 49.31 83 GLU A CA 1
ATOM 642 C C . GLU A 1 83 ? -27.075 16.483 19.093 1.00 49.31 83 GLU A C 1
ATOM 644 O O . GLU A 1 83 ? -27.928 16.800 18.267 1.00 49.31 83 GLU A O 1
ATOM 649 N N . LEU A 1 84 ? -25.867 16.079 18.698 1.00 41.75 84 LEU A N 1
ATOM 650 C CA . LEU A 1 84 ? -25.523 15.967 17.284 1.00 41.75 84 LEU A CA 1
ATOM 651 C C . LEU A 1 84 ? -24.765 14.672 17.057 1.00 41.75 84 LEU A C 1
ATOM 653 O O . LEU A 1 84 ? -23.738 14.454 17.682 1.00 41.75 84 LEU A O 1
ATOM 657 N N . GLY A 1 85 ? -25.289 13.812 16.182 1.00 51.34 85 GLY A N 1
ATOM 658 C CA . GLY A 1 85 ? -24.738 12.494 15.878 1.00 51.34 85 GLY A CA 1
ATOM 659 C C . GLY A 1 85 ? -23.235 12.519 15.602 1.00 51.34 85 GLY A C 1
ATOM 660 O O . GLY A 1 85 ? -22.815 12.692 14.458 1.00 51.34 85 GLY A O 1
ATOM 661 N N . THR A 1 86 ? -22.437 12.314 16.651 1.00 55.88 86 THR A N 1
ATOM 662 C CA . THR A 1 86 ? -20.983 12.225 16.585 1.00 55.88 86 THR A CA 1
ATOM 663 C C . THR A 1 86 ? -20.639 11.032 15.709 1.00 55.88 86 THR A C 1
ATOM 665 O O . THR A 1 86 ? -20.792 9.874 16.103 1.00 55.88 86 THR A O 1
ATOM 668 N N . VAL A 1 87 ? -20.232 11.308 14.471 1.00 72.50 87 VAL A N 1
ATOM 669 C CA . VAL A 1 87 ? -19.755 10.279 13.552 1.00 72.50 87 VAL A CA 1
ATOM 670 C C . VAL A 1 87 ? -18.398 9.831 14.075 1.00 72.50 87 VAL A C 1
ATOM 672 O O . VAL A 1 87 ? -17.403 10.521 13.873 1.00 72.50 87 VAL A O 1
ATOM 675 N N . VAL A 1 88 ? -18.360 8.698 14.780 1.00 84.50 88 VAL A N 1
ATOM 676 C CA . VAL A 1 88 ? -17.096 8.081 15.196 1.00 84.50 88 VAL A CA 1
ATOM 677 C C . VAL A 1 88 ? -16.325 7.716 13.920 1.00 84.50 88 VAL A C 1
ATOM 679 O O . VAL A 1 88 ? -16.816 6.892 13.138 1.00 84.50 88 VAL A O 1
ATOM 682 N N . PRO A 1 89 ? -15.169 8.350 13.648 1.00 89.50 89 PRO A N 1
ATOM 683 C CA . PRO A 1 89 ? -14.454 8.131 12.402 1.00 89.50 89 PRO A CA 1
ATOM 684 C C . PRO A 1 89 ? -13.865 6.719 12.369 1.00 89.50 89 PRO A C 1
ATOM 686 O O . PRO A 1 89 ? -13.534 6.138 13.397 1.00 89.50 89 PRO A O 1
ATOM 689 N N . PHE A 1 90 ? -13.713 6.153 11.173 1.00 92.06 90 PHE A N 1
ATOM 690 C CA . PHE A 1 90 ? -12.985 4.897 11.014 1.00 92.06 90 PHE A CA 1
ATOM 691 C C . PHE A 1 90 ? -11.467 5.179 11.060 1.00 92.06 90 PHE A C 1
ATOM 693 O O . PHE A 1 90 ? -10.996 5.981 10.252 1.00 92.06 90 PHE A O 1
ATOM 700 N N . PRO A 1 91 ? -10.693 4.578 11.989 1.00 93.44 91 PRO A N 1
ATOM 701 C CA . PRO A 1 91 ? -9.305 4.987 12.241 1.00 93.44 91 PRO A CA 1
ATOM 702 C C . PRO A 1 91 ? -8.246 4.296 11.370 1.00 93.44 91 PRO A C 1
ATOM 704 O O . PRO A 1 91 ? -7.069 4.654 11.458 1.00 93.44 91 PRO A O 1
ATOM 707 N N . LEU A 1 92 ? -8.634 3.293 10.582 1.00 96.38 92 LEU A N 1
ATOM 708 C CA . LEU A 1 92 ? -7.729 2.430 9.818 1.00 96.38 92 LEU A CA 1
ATOM 709 C C . LEU A 1 92 ? -7.828 2.717 8.307 1.00 96.38 92 LEU A C 1
ATOM 711 O O . LEU A 1 92 ? -8.803 3.338 7.876 1.00 96.38 92 LEU A O 1
ATOM 715 N N . PRO A 1 93 ? -6.856 2.267 7.489 1.00 96.31 93 PRO A N 1
ATOM 716 C CA . PRO A 1 93 ? -6.954 2.370 6.033 1.00 96.31 93 PRO A CA 1
ATOM 717 C C . PRO A 1 93 ? -8.177 1.621 5.497 1.00 96.31 93 PRO A C 1
ATOM 719 O O . PRO A 1 93 ? -8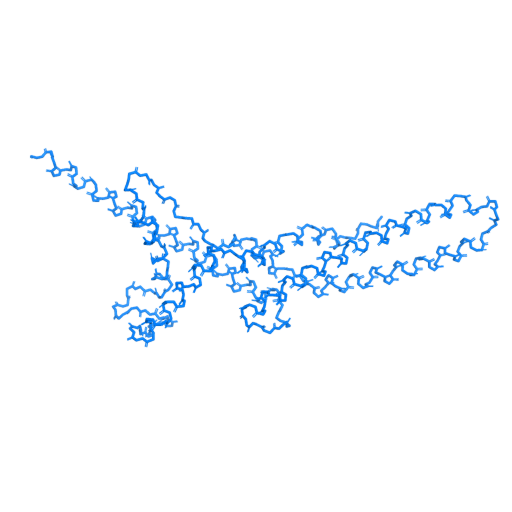.613 0.635 6.102 1.00 96.31 93 PRO A O 1
ATOM 722 N N . ASP A 1 94 ? -8.720 2.057 4.355 1.00 94.69 94 ASP A N 1
ATOM 723 C CA . ASP A 1 94 ? -9.892 1.394 3.781 1.00 94.69 94 ASP A CA 1
ATOM 724 C C . ASP A 1 94 ? -9.588 -0.091 3.485 1.00 94.69 94 ASP A C 1
ATOM 726 O O . ASP A 1 94 ? -8.593 -0.389 2.816 1.00 94.69 94 ASP A O 1
ATOM 730 N N . PRO A 1 95 ? -10.424 -1.038 3.958 1.00 94.94 95 PRO A N 1
ATOM 731 C CA . PRO A 1 95 ? -10.154 -2.462 3.788 1.00 94.94 95 PRO A CA 1
ATOM 732 C C . PRO A 1 95 ? -9.959 -2.900 2.331 1.00 94.94 95 PRO A C 1
ATOM 734 O O . PRO A 1 95 ? -9.165 -3.802 2.072 1.00 94.94 95 PRO A O 1
ATOM 737 N N . GLU A 1 96 ? -10.654 -2.282 1.374 1.00 94.75 96 GLU A N 1
ATOM 738 C CA . GLU A 1 96 ? -10.532 -2.635 -0.043 1.00 94.75 96 GLU A CA 1
ATOM 739 C C . GLU A 1 96 ? -9.204 -2.157 -0.636 1.00 94.75 96 GLU A C 1
ATOM 741 O O . GLU A 1 96 ? -8.605 -2.857 -1.454 1.00 94.75 96 GLU A O 1
ATOM 746 N N . GLU A 1 97 ? -8.687 -1.012 -0.186 1.00 95.56 97 GLU A N 1
ATOM 747 C CA . GLU A 1 97 ? -7.352 -0.545 -0.573 1.00 95.56 97 GLU A CA 1
ATOM 748 C C . GLU A 1 97 ? -6.257 -1.450 0.002 1.00 95.56 97 GLU A C 1
ATOM 750 O O . GLU A 1 97 ? -5.299 -1.780 -0.699 1.00 95.56 97 GLU A O 1
ATOM 755 N N . VAL A 1 98 ? -6.419 -1.917 1.245 1.00 96.94 98 VAL A N 1
ATOM 756 C CA . VAL A 1 98 ? -5.479 -2.863 1.870 1.00 96.94 98 VAL A CA 1
ATOM 757 C C . VAL A 1 98 ? -5.488 -4.210 1.143 1.00 96.94 98 VAL A C 1
ATOM 759 O O . VAL A 1 98 ? -4.422 -4.762 0.874 1.00 96.94 98 VAL A O 1
ATOM 762 N N . LYS A 1 99 ? -6.663 -4.722 0.751 1.00 95.81 99 LYS A N 1
ATOM 763 C CA . LYS A 1 99 ? -6.765 -5.935 -0.080 1.00 95.81 99 LYS A CA 1
ATOM 764 C C . LYS A 1 99 ? -6.058 -5.758 -1.421 1.00 95.81 99 LYS A C 1
ATOM 766 O O . LYS A 1 99 ? -5.305 -6.632 -1.829 1.00 95.81 99 LYS A O 1
ATOM 771 N N . GLN A 1 100 ? -6.242 -4.618 -2.089 1.00 94.94 100 GLN A N 1
ATOM 772 C CA . GLN A 1 100 ? -5.530 -4.330 -3.340 1.00 94.94 100 GLN A CA 1
ATOM 773 C C . GLN A 1 100 ? -4.011 -4.277 -3.135 1.00 94.94 100 GLN A C 1
ATOM 775 O O . GLN A 1 100 ? -3.272 -4.774 -3.982 1.00 94.94 100 GLN A O 1
ATOM 780 N N . ALA A 1 101 ? -3.540 -3.722 -2.014 1.00 96.12 101 ALA A N 1
ATOM 781 C CA . ALA A 1 101 ? -2.121 -3.722 -1.666 1.00 96.12 101 ALA A CA 1
ATOM 782 C C . ALA A 1 101 ? -1.576 -5.141 -1.405 1.00 96.12 101 ALA A C 1
ATOM 784 O O . ALA A 1 101 ? -0.420 -5.414 -1.726 1.00 96.12 101 ALA A O 1
ATOM 785 N N . ALA A 1 102 ? -2.403 -6.057 -0.888 1.00 96.25 102 ALA A N 1
ATOM 786 C CA . ALA A 1 102 ? -2.041 -7.464 -0.694 1.00 96.25 102 ALA A CA 1
ATOM 787 C C . ALA A 1 102 ? -1.802 -8.211 -2.018 1.00 96.25 102 ALA A C 1
ATOM 789 O O . ALA A 1 102 ? -0.966 -9.110 -2.073 1.00 96.25 102 ALA A O 1
ATOM 790 N N . GLU A 1 103 ? -2.488 -7.824 -3.094 1.00 94.38 103 GLU A N 1
ATOM 791 C CA . GLU A 1 103 ? -2.338 -8.440 -4.422 1.00 94.38 103 GLU A CA 1
ATOM 792 C C . GLU A 1 103 ? -1.117 -7.923 -5.205 1.00 94.38 103 GLU A C 1
ATOM 794 O O . GLU A 1 103 ? -0.858 -8.359 -6.330 1.00 94.38 103 GLU A O 1
ATOM 799 N N . VAL A 1 104 ? -0.348 -6.988 -4.639 1.00 94.06 104 VAL A N 1
ATOM 800 C CA . VAL A 1 104 ? 0.857 -6.457 -5.279 1.00 94.06 104 VAL A CA 1
ATOM 801 C C . VAL A 1 104 ? 2.011 -7.458 -5.193 1.00 94.06 104 VAL A C 1
ATOM 803 O O . VAL A 1 104 ? 2.476 -7.814 -4.111 1.00 94.06 104 VAL A O 1
ATOM 806 N N . ASP A 1 105 ? 2.542 -7.835 -6.356 1.00 92.31 105 ASP A N 1
ATOM 807 C CA . ASP A 1 105 ? 3.753 -8.648 -6.484 1.00 92.31 105 ASP A CA 1
ATOM 808 C C . ASP A 1 105 ? 4.982 -7.776 -6.795 1.00 92.31 105 ASP A C 1
ATOM 810 O O . ASP A 1 105 ? 5.356 -7.567 -7.952 1.00 92.31 105 ASP A O 1
ATOM 814 N N . LEU A 1 106 ? 5.631 -7.260 -5.744 1.00 91.88 106 LEU A N 1
ATOM 815 C CA . LEU A 1 106 ? 6.857 -6.458 -5.874 1.00 91.88 106 LEU A CA 1
ATOM 816 C C . LEU A 1 106 ? 7.996 -7.234 -6.557 1.00 91.88 106 LEU A C 1
ATOM 818 O O . LEU A 1 106 ? 8.767 -6.656 -7.327 1.00 91.88 106 LEU A O 1
ATOM 822 N N . ALA A 1 107 ? 8.104 -8.540 -6.298 1.00 92.00 107 ALA A N 1
ATOM 823 C CA . ALA A 1 107 ? 9.158 -9.370 -6.872 1.00 92.00 107 ALA A CA 1
ATOM 824 C C . ALA A 1 107 ? 8.955 -9.548 -8.383 1.00 92.00 107 ALA A C 1
ATOM 826 O O . ALA A 1 107 ? 9.910 -9.392 -9.153 1.00 92.00 107 ALA A O 1
ATOM 827 N N . GLY A 1 108 ? 7.713 -9.802 -8.804 1.00 91.56 108 GLY A N 1
ATOM 828 C CA . GLY A 1 108 ? 7.313 -9.858 -10.208 1.00 91.56 108 GLY A CA 1
ATOM 829 C C . GLY A 1 108 ? 7.607 -8.551 -10.940 1.00 91.56 108 GLY A C 1
ATOM 830 O O . GLY A 1 108 ? 8.334 -8.557 -11.935 1.00 91.56 108 GLY A O 1
ATOM 831 N N . VAL A 1 109 ? 7.159 -7.418 -10.391 1.00 92.25 109 VAL A N 1
ATOM 832 C CA . VAL A 1 109 ? 7.376 -6.080 -10.978 1.00 92.25 109 VAL A CA 1
ATOM 833 C C . VAL A 1 109 ? 8.872 -5.763 -11.121 1.00 92.25 109 VAL A C 1
ATOM 835 O O . VAL A 1 109 ? 9.320 -5.250 -12.151 1.00 92.25 109 VAL A O 1
ATOM 838 N N . LYS A 1 110 ? 9.695 -6.129 -10.131 1.00 91.31 110 LYS A N 1
ATOM 839 C CA . LYS A 1 110 ? 11.158 -5.981 -10.214 1.00 91.31 110 LYS A CA 1
ATOM 840 C C . LYS A 1 110 ? 11.772 -6.877 -11.294 1.00 91.31 110 LYS A C 1
ATOM 842 O O . LYS A 1 110 ? 12.728 -6.475 -11.966 1.00 91.31 110 LYS A O 1
ATOM 847 N N . GLY A 1 111 ? 11.254 -8.092 -11.461 1.00 92.12 111 GLY A N 1
ATOM 848 C CA . GLY A 1 111 ? 11.644 -9.007 -12.535 1.00 92.12 111 GLY A CA 1
ATOM 849 C C . GLY A 1 111 ? 11.345 -8.425 -13.917 1.00 92.12 111 GLY A C 1
ATOM 850 O O . GLY A 1 111 ? 12.217 -8.412 -14.789 1.00 92.12 111 GLY A O 1
ATOM 851 N N . GLU A 1 112 ? 10.157 -7.856 -14.090 1.00 89.75 112 GLU A N 1
ATOM 852 C CA . GLU A 1 112 ? 9.749 -7.180 -15.323 1.00 89.75 112 GLU A CA 1
ATOM 853 C C . GLU A 1 112 ? 10.613 -5.955 -15.620 1.00 89.75 112 GLU A C 1
ATOM 855 O O . GLU A 1 112 ? 11.058 -5.784 -16.756 1.00 89.75 112 GLU A O 1
ATOM 860 N N . LEU A 1 113 ? 10.946 -5.152 -14.605 1.00 91.38 113 LEU A N 1
ATOM 861 C CA . LEU A 1 113 ? 11.866 -4.023 -14.749 1.00 91.38 113 LEU A CA 1
ATOM 862 C C . LEU A 1 113 ? 13.234 -4.469 -15.297 1.00 91.38 113 LEU A C 1
ATOM 864 O O . LEU A 1 113 ? 13.788 -3.834 -16.201 1.00 91.38 113 LEU A O 1
ATOM 868 N N . ARG A 1 114 ? 13.778 -5.587 -14.794 1.00 92.38 114 ARG A N 1
ATOM 869 C CA . ARG A 1 114 ? 15.035 -6.168 -15.304 1.00 92.38 114 ARG A CA 1
ATOM 870 C C . ARG A 1 114 ? 14.892 -6.630 -16.753 1.00 92.38 114 ARG A C 1
ATOM 872 O O . ARG A 1 114 ? 15.782 -6.373 -17.565 1.00 92.38 114 ARG A O 1
ATOM 879 N N . HIS A 1 115 ? 13.779 -7.277 -17.087 1.00 91.75 115 HIS A N 1
ATOM 880 C CA . HIS A 1 115 ? 13.502 -7.749 -18.442 1.00 91.75 115 HIS A CA 1
ATOM 881 C C . HIS A 1 115 ? 13.360 -6.588 -19.442 1.00 91.75 115 HIS A C 1
ATOM 883 O O . HIS A 1 115 ? 13.973 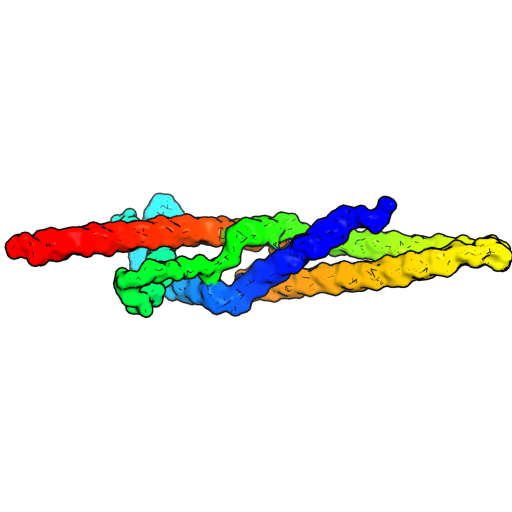-6.611 -20.512 1.00 91.75 115 HIS A O 1
ATOM 889 N N . LEU A 1 116 ? 12.629 -5.534 -19.072 1.00 90.44 116 LEU A N 1
ATOM 890 C CA . LEU A 1 116 ? 12.486 -4.304 -19.854 1.00 90.44 116 LEU A CA 1
ATOM 891 C C . LEU A 1 116 ? 13.835 -3.616 -20.083 1.00 90.44 116 LEU A C 1
ATOM 893 O O . LEU A 1 116 ? 14.151 -3.241 -21.214 1.00 90.44 116 LEU A O 1
ATOM 897 N N . SER A 1 117 ? 14.667 -3.523 -19.043 1.00 92.12 117 SER A N 1
ATOM 898 C CA . SER A 1 117 ? 16.022 -2.976 -19.153 1.00 92.12 117 SER A CA 1
ATOM 899 C C . SER A 1 117 ? 16.886 -3.768 -20.141 1.00 92.12 117 SER A C 1
ATOM 901 O O . SER A 1 117 ? 17.504 -3.184 -21.035 1.00 92.12 117 SER A O 1
ATOM 903 N N . ALA A 1 118 ? 16.870 -5.102 -20.058 1.00 93.81 118 ALA A N 1
ATOM 904 C CA . ALA A 1 118 ? 17.610 -5.961 -20.979 1.00 93.81 118 ALA A CA 1
ATOM 905 C C . ALA A 1 118 ? 17.123 -5.816 -22.433 1.00 93.81 118 ALA A C 1
ATOM 907 O O . ALA A 1 118 ? 17.941 -5.702 -23.353 1.00 93.81 118 ALA A O 1
ATOM 908 N N . ARG A 1 119 ? 15.800 -5.760 -22.649 1.00 92.25 119 ARG A N 1
ATOM 909 C CA . ARG A 1 119 ? 15.202 -5.532 -23.976 1.00 92.25 119 ARG A CA 1
ATOM 910 C C . ARG A 1 119 ? 15.587 -4.175 -24.554 1.00 92.25 119 ARG A C 1
ATOM 912 O O . ARG A 1 119 ? 15.898 -4.098 -25.740 1.00 92.25 119 ARG A O 1
ATOM 919 N N . LEU A 1 120 ? 15.618 -3.122 -23.738 1.00 92.44 120 LEU A N 1
ATOM 920 C CA . LEU A 1 120 ? 16.021 -1.788 -24.183 1.00 92.44 120 LEU A CA 1
ATOM 921 C C . LEU A 1 120 ? 17.490 -1.762 -24.633 1.00 92.44 120 LEU A C 1
ATOM 923 O O . LEU A 1 120 ? 17.795 -1.214 -25.692 1.00 92.44 120 LEU A O 1
ATOM 927 N N . ILE A 1 121 ? 18.384 -2.428 -23.893 1.00 93.19 121 ILE A N 1
ATOM 928 C CA . ILE A 1 121 ? 19.802 -2.572 -24.265 1.00 93.19 121 ILE A CA 1
ATOM 929 C C . ILE A 1 121 ? 19.953 -3.363 -25.573 1.00 93.19 121 ILE A C 1
ATOM 931 O O . ILE A 1 121 ? 20.755 -2.997 -26.436 1.00 93.19 121 ILE A O 1
ATOM 935 N N . ALA A 1 122 ? 19.196 -4.452 -25.736 1.00 93.06 122 ALA A N 1
ATOM 936 C CA . ALA A 1 122 ? 19.204 -5.243 -26.965 1.00 93.06 122 ALA A CA 1
ATOM 937 C C . ALA A 1 122 ? 18.711 -4.420 -28.165 1.00 93.06 122 ALA A C 1
ATOM 939 O O . ALA A 1 122 ? 19.365 -4.411 -29.210 1.00 93.06 122 ALA A O 1
ATOM 940 N N . ASN A 1 123 ? 17.622 -3.666 -27.989 1.00 89.81 123 ASN A N 1
ATOM 941 C CA . ASN A 1 123 ? 17.115 -2.747 -29.001 1.00 89.81 123 ASN A CA 1
ATOM 942 C C . ASN A 1 123 ? 18.180 -1.714 -29.368 1.00 89.81 123 ASN A C 1
ATOM 944 O O . ASN A 1 123 ? 18.503 -1.593 -30.542 1.00 89.81 123 ASN A O 1
ATOM 948 N N . GLU A 1 124 ? 18.814 -1.047 -28.402 1.00 91.25 124 GLU A N 1
ATOM 949 C CA . GLU A 1 124 ? 19.868 -0.063 -28.678 1.00 91.25 124 GLU A CA 1
ATOM 950 C C . GLU A 1 124 ? 21.011 -0.639 -29.540 1.00 91.25 124 GLU A C 1
ATOM 952 O O . GLU A 1 124 ? 21.481 0.018 -30.474 1.00 91.25 124 GLU A O 1
ATOM 957 N N . LYS A 1 125 ? 21.423 -1.893 -29.300 1.00 91.81 125 LYS A N 1
ATOM 958 C CA . LYS A 1 125 ? 22.421 -2.582 -30.139 1.00 91.81 125 LYS A CA 1
ATOM 959 C C . LYS A 1 125 ? 21.932 -2.787 -31.575 1.00 91.81 125 LYS A C 1
ATOM 961 O O . LYS A 1 125 ? 22.704 -2.572 -32.509 1.00 91.81 125 LYS A O 1
ATOM 966 N N . ILE A 1 126 ? 20.672 -3.187 -31.757 1.00 89.25 126 ILE A N 1
ATOM 967 C CA . ILE A 1 126 ? 20.061 -3.373 -33.082 1.00 89.25 126 ILE A CA 1
ATOM 968 C C . ILE A 1 126 ? 20.000 -2.036 -33.821 1.00 89.25 126 ILE A C 1
ATOM 970 O O . ILE A 1 126 ? 20.435 -1.952 -34.966 1.00 89.25 126 ILE A O 1
ATOM 974 N N . VAL A 1 127 ? 19.534 -0.982 -33.151 1.00 88.25 127 VAL A N 1
ATOM 975 C CA . VAL A 1 127 ? 19.442 0.373 -33.711 1.00 88.25 127 VAL A CA 1
ATOM 976 C C . VAL A 1 127 ? 20.802 0.857 -34.189 1.00 88.25 127 VAL A C 1
ATOM 978 O O . VAL A 1 127 ? 20.929 1.312 -35.325 1.00 88.25 127 VAL A O 1
ATOM 981 N N . ARG A 1 128 ? 21.831 0.694 -33.351 1.00 87.56 128 ARG A N 1
ATOM 982 C CA . ARG A 1 128 ? 23.204 1.063 -33.695 1.00 87.56 128 ARG A CA 1
ATOM 983 C C . ARG A 1 128 ? 23.704 0.277 -34.903 1.00 87.56 128 ARG A C 1
ATOM 985 O O . ARG A 1 128 ? 24.247 0.880 -35.821 1.00 87.56 128 ARG A O 1
ATOM 992 N N . LYS A 1 129 ? 23.471 -1.040 -34.932 1.00 88.75 129 LYS A N 1
ATOM 993 C CA . LYS A 1 129 ? 23.866 -1.910 -36.049 1.00 88.75 129 LYS A CA 1
ATOM 994 C C . LYS A 1 129 ? 23.221 -1.466 -37.362 1.00 88.75 129 LYS A C 1
ATOM 996 O O . LYS A 1 129 ? 23.940 -1.294 -38.343 1.00 88.75 129 LYS A O 1
ATOM 1001 N N . VAL A 1 130 ? 21.906 -1.238 -37.363 1.00 86.31 130 VAL A N 1
ATOM 1002 C CA . VAL A 1 130 ? 21.160 -0.795 -38.552 1.00 86.31 130 VAL A CA 1
ATOM 1003 C C . VAL A 1 130 ? 21.668 0.566 -39.022 1.00 86.31 130 VAL A C 1
ATOM 1005 O O . VAL A 1 130 ? 22.018 0.712 -40.188 1.00 86.31 130 VAL A O 1
ATOM 1008 N N . ALA A 1 131 ? 21.829 1.530 -38.109 1.00 83.50 131 ALA A N 1
ATOM 1009 C CA . ALA A 1 131 ? 22.358 2.850 -38.446 1.00 83.50 131 ALA A CA 1
ATOM 1010 C C . ALA A 1 131 ? 23.762 2.781 -39.078 1.00 83.50 131 ALA A C 1
ATOM 1012 O O . ALA A 1 131 ? 24.051 3.521 -40.019 1.00 83.50 131 ALA A O 1
ATOM 1013 N N . THR A 1 132 ? 24.629 1.876 -38.609 1.00 84.56 132 THR A N 1
ATOM 1014 C CA . THR A 1 132 ? 25.972 1.702 -39.180 1.00 84.56 132 THR A CA 1
ATOM 1015 C C . THR A 1 132 ? 25.977 0.987 -40.529 1.00 84.56 132 THR A C 1
ATOM 1017 O O . THR A 1 132 ? 26.789 1.345 -41.378 1.00 84.56 132 THR A O 1
ATOM 1020 N N . SER A 1 133 ? 25.079 0.019 -40.749 1.00 84.06 133 SER A N 1
ATOM 1021 C CA . SER A 1 133 ? 25.014 -0.771 -41.988 1.00 84.06 133 SER A CA 1
ATOM 1022 C C . SER A 1 133 ? 24.269 -0.083 -43.134 1.00 84.06 133 SER A C 1
ATOM 1024 O O . SER A 1 133 ? 24.430 -0.487 -44.280 1.00 84.06 133 SER A O 1
ATOM 1026 N N . SER A 1 134 ? 23.445 0.927 -42.842 1.00 81.69 134 SER A N 1
ATOM 1027 C CA . SER A 1 134 ? 22.668 1.649 -43.855 1.00 81.69 134 SER A CA 1
ATOM 1028 C C . SER A 1 134 ? 23.506 2.671 -44.625 1.00 81.69 134 SER A C 1
ATOM 1030 O O . SER A 1 134 ? 24.382 3.338 -44.057 1.00 81.69 134 SER A O 1
ATOM 1032 N N . ALA A 1 135 ? 23.184 2.834 -45.913 1.00 78.12 135 ALA A N 1
ATOM 1033 C CA . ALA A 1 135 ? 23.761 3.860 -46.774 1.00 78.12 135 ALA A CA 1
ATOM 1034 C C . ALA A 1 135 ? 23.433 5.279 -46.251 1.00 78.12 135 ALA A C 1
ATOM 1036 O O . ALA A 1 135 ? 22.364 5.483 -45.671 1.00 78.12 135 ALA A O 1
ATOM 1037 N N . PRO A 1 136 ? 24.302 6.288 -46.461 1.00 72.44 136 PRO A N 1
ATOM 1038 C CA . PRO A 1 136 ? 24.111 7.638 -45.917 1.00 72.44 136 PRO A CA 1
ATOM 1039 C C . PRO A 1 136 ? 22.791 8.301 -46.332 1.00 72.44 136 PRO A C 1
ATOM 1041 O O . PRO A 1 136 ? 22.201 9.023 -45.535 1.00 72.44 136 PRO A O 1
ATOM 1044 N N . SER A 1 137 ? 22.312 8.017 -47.547 1.00 69.56 137 SER A N 1
ATOM 1045 C CA . SER A 1 137 ? 21.042 8.509 -48.096 1.00 69.56 137 SER A CA 1
ATOM 1046 C C . SER A 1 137 ? 19.796 7.849 -47.491 1.00 69.56 137 SER A C 1
ATOM 1048 O O . SER A 1 137 ? 18.708 8.390 -47.638 1.00 69.56 137 SER A O 1
ATOM 1050 N N . GLU A 1 138 ? 19.943 6.707 -46.809 1.00 69.62 138 GLU A N 1
ATOM 1051 C CA . GLU A 1 138 ? 18.846 5.929 -46.201 1.00 69.62 138 GLU A CA 1
ATOM 1052 C C . GLU A 1 138 ? 18.893 5.920 -44.659 1.00 69.62 138 GLU A C 1
ATOM 1054 O O . GLU A 1 138 ? 18.003 5.378 -44.001 1.00 69.62 138 GLU A O 1
ATOM 1059 N N . ARG A 1 139 ? 19.935 6.514 -44.051 1.00 76.00 139 ARG A N 1
ATOM 1060 C CA . ARG A 1 139 ? 20.103 6.599 -42.585 1.00 76.00 139 ARG A CA 1
ATOM 1061 C C . ARG A 1 139 ? 19.040 7.465 -41.916 1.00 76.00 139 ARG A C 1
ATOM 1063 O O . ARG A 1 139 ? 18.533 7.117 -40.847 1.00 76.00 139 ARG A O 1
ATOM 1070 N N . GLU A 1 140 ? 18.704 8.582 -42.542 1.00 70.06 140 GLU A N 1
ATOM 1071 C CA . GLU A 1 140 ? 17.574 9.427 -42.162 1.00 70.06 140 GLU A CA 1
ATOM 1072 C C . GLU A 1 140 ? 16.387 9.008 -43.030 1.00 70.06 140 GLU A C 1
ATOM 1074 O O . GLU A 1 140 ? 16.551 8.959 -44.248 1.00 70.06 140 GLU A O 1
ATOM 1079 N N . PRO A 1 141 ? 15.213 8.636 -42.480 1.00 79.81 141 PRO A N 1
ATOM 1080 C CA . PRO A 1 141 ? 14.612 9.029 -41.194 1.00 79.81 141 PRO A CA 1
ATOM 1081 C C . PRO A 1 141 ? 14.696 7.987 -40.057 1.00 79.81 141 PRO A C 1
ATOM 1083 O O . PRO A 1 141 ? 14.163 8.219 -38.963 1.00 79.81 141 PRO A O 1
ATOM 1086 N N . PHE A 1 142 ? 15.303 6.821 -40.304 1.00 84.00 142 PHE A N 1
ATOM 1087 C CA . PHE A 1 142 ? 15.355 5.717 -39.338 1.00 84.00 142 PHE A CA 1
ATOM 1088 C C . PHE A 1 142 ? 16.086 6.117 -38.054 1.00 84.00 142 PHE A C 1
ATOM 1090 O O . PHE A 1 142 ? 15.536 5.949 -36.963 1.00 84.00 142 PHE A O 1
ATOM 1097 N N . ALA A 1 143 ? 17.289 6.689 -38.179 1.00 82.25 143 ALA A N 1
ATOM 1098 C CA . ALA A 1 143 ? 18.119 7.070 -37.040 1.00 82.25 143 ALA A CA 1
ATOM 1099 C C . ALA A 1 143 ? 17.398 8.073 -36.127 1.00 82.25 143 ALA A C 1
ATOM 1101 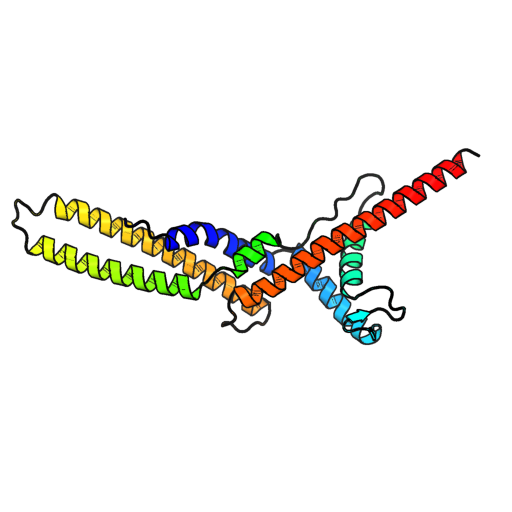O O . ALA A 1 143 ? 17.266 7.826 -34.929 1.00 82.25 143 ALA A O 1
ATOM 1102 N N . LYS A 1 144 ? 16.832 9.149 -36.690 1.00 85.12 144 LYS A N 1
ATOM 1103 C CA . LYS A 1 144 ? 16.057 10.139 -35.930 1.00 85.12 144 LYS A CA 1
ATOM 1104 C C . LYS A 1 144 ? 14.851 9.531 -35.213 1.00 85.12 144 LYS A C 1
ATOM 1106 O O . LYS A 1 144 ? 14.673 9.750 -34.013 1.00 85.12 144 LYS A O 1
ATOM 1111 N N . LYS A 1 145 ? 14.019 8.753 -35.917 1.00 86.62 145 LYS A N 1
ATOM 1112 C CA . LYS A 1 145 ? 12.812 8.155 -35.320 1.00 86.62 145 LYS A CA 1
ATOM 1113 C C . LYS A 1 145 ? 13.177 7.181 -34.203 1.00 86.62 145 LYS A C 1
ATOM 1115 O O . LYS A 1 145 ? 12.544 7.189 -33.149 1.00 86.62 145 LYS A O 1
ATOM 1120 N N . MET A 1 146 ? 14.221 6.392 -34.411 1.00 89.31 146 MET A N 1
ATOM 1121 C CA . MET A 1 146 ? 14.626 5.360 -33.476 1.00 89.31 146 MET A CA 1
ATOM 1122 C C . MET A 1 146 ? 15.375 5.909 -32.258 1.00 89.31 146 MET A C 1
ATOM 1124 O O . MET A 1 146 ? 15.091 5.484 -31.143 1.00 89.31 146 MET A O 1
ATOM 1128 N N . ASN A 1 147 ? 16.237 6.913 -32.428 1.00 87.62 147 ASN A N 1
ATOM 1129 C CA . ASN A 1 147 ? 16.857 7.613 -31.300 1.00 87.62 147 ASN A CA 1
ATOM 1130 C C . ASN A 1 147 ? 15.787 8.279 -30.422 1.00 87.62 147 ASN A C 1
ATOM 1132 O O . ASN A 1 147 ? 15.771 8.056 -29.217 1.00 87.62 147 ASN A O 1
ATOM 1136 N N . SER A 1 148 ? 14.794 8.950 -31.024 1.00 90.06 148 SER A N 1
ATOM 1137 C CA . SER A 1 148 ? 13.673 9.526 -30.262 1.00 90.06 148 SER A CA 1
ATOM 1138 C C . SER A 1 148 ? 12.833 8.480 -29.513 1.00 90.06 148 SER A C 1
ATOM 1140 O O . SER A 1 148 ? 12.214 8.774 -28.491 1.00 90.06 148 SER A O 1
ATOM 1142 N N . PHE A 1 149 ? 12.752 7.252 -30.035 1.00 90.81 149 PHE A N 1
ATOM 1143 C CA . PHE A 1 149 ? 12.103 6.139 -29.347 1.00 90.81 149 PHE A CA 1
ATOM 1144 C C . PHE A 1 149 ? 12.951 5.654 -28.167 1.00 90.81 149 PHE A C 1
ATOM 1146 O O . PHE A 1 149 ? 12.416 5.502 -27.074 1.00 90.81 149 PHE A O 1
ATOM 1153 N N . LEU A 1 150 ? 14.259 5.464 -28.368 1.00 91.19 150 LEU A N 1
ATOM 1154 C CA . LEU A 1 150 ? 15.181 5.047 -27.312 1.00 91.19 150 LEU A CA 1
ATOM 1155 C C . LEU A 1 150 ? 15.235 6.061 -26.167 1.00 91.19 150 LEU A C 1
ATOM 1157 O O . LEU A 1 150 ? 15.217 5.646 -25.013 1.00 91.19 150 LEU A O 1
ATOM 1161 N N . ASP A 1 151 ? 15.252 7.361 -26.463 1.00 92.25 151 ASP A N 1
ATOM 1162 C CA . ASP A 1 151 ? 15.289 8.410 -25.439 1.00 92.25 151 ASP A CA 1
ATOM 1163 C C . ASP A 1 151 ? 14.026 8.399 -24.571 1.00 92.25 151 ASP A C 1
ATOM 1165 O O . ASP A 1 151 ? 14.119 8.425 -23.343 1.00 92.25 151 ASP A O 1
ATOM 1169 N N . ARG A 1 152 ? 12.844 8.272 -25.192 1.00 91.75 152 ARG A N 1
ATOM 1170 C CA . ARG A 1 152 ? 11.578 8.107 -24.457 1.00 91.75 152 ARG A CA 1
ATOM 1171 C C . ARG A 1 152 ? 11.569 6.829 -23.628 1.00 91.75 152 ARG A C 1
ATOM 1173 O O . ARG A 1 152 ? 11.332 6.892 -22.434 1.00 91.75 152 ARG A O 1
ATOM 1180 N N . ALA A 1 153 ? 11.931 5.694 -24.222 1.00 90.88 153 ALA A N 1
ATOM 1181 C CA . ALA A 1 153 ? 11.951 4.420 -23.511 1.00 90.88 153 ALA A CA 1
ATOM 1182 C C . ALA A 1 153 ? 12.947 4.411 -22.334 1.00 90.88 153 ALA A C 1
ATOM 1184 O O . ALA A 1 153 ? 12.677 3.789 -21.311 1.00 90.88 153 ALA A O 1
ATOM 1185 N N . LYS A 1 154 ? 14.088 5.109 -22.446 1.00 92.50 154 LYS A N 1
ATOM 1186 C CA . LYS A 1 154 ? 15.044 5.297 -21.339 1.00 92.50 154 LYS A CA 1
ATOM 1187 C C . LYS A 1 154 ? 14.445 6.136 -20.215 1.00 92.50 154 LYS A C 1
ATOM 1189 O O . LYS A 1 154 ? 14.628 5.784 -19.051 1.00 92.50 154 LYS A O 1
ATOM 1194 N N . LYS A 1 155 ? 13.739 7.215 -20.561 1.00 92.81 155 LYS A N 1
ATOM 1195 C CA . LYS A 1 155 ? 13.037 8.060 -19.594 1.00 92.81 155 LYS A CA 1
ATOM 1196 C C . LYS A 1 155 ? 11.950 7.269 -18.862 1.00 92.81 155 LYS A C 1
ATOM 1198 O O . LYS A 1 155 ? 12.009 7.182 -17.640 1.00 92.81 155 LYS A O 1
ATOM 1203 N N . ASP A 1 156 ? 11.057 6.611 -19.597 1.00 90.44 156 ASP A N 1
ATOM 1204 C CA . ASP A 1 156 ? 9.955 5.827 -19.027 1.00 90.44 156 ASP A CA 1
ATOM 1205 C C . ASP A 1 156 ? 10.482 4.688 -18.135 1.00 90.44 156 ASP A C 1
ATOM 1207 O O . ASP A 1 156 ? 9.962 4.440 -17.050 1.00 90.44 156 ASP A O 1
ATOM 1211 N N . LEU A 1 157 ? 11.568 4.018 -18.548 1.00 90.69 157 LEU A N 1
ATOM 1212 C CA . LEU A 1 157 ? 12.214 2.979 -17.740 1.00 90.69 157 LEU A CA 1
ATOM 1213 C C . LEU A 1 157 ? 12.829 3.544 -16.449 1.00 90.69 157 LEU A C 1
ATOM 1215 O O . LEU A 1 157 ? 12.815 2.866 -15.420 1.00 90.69 157 LEU A O 1
ATOM 1219 N N . SER A 1 158 ? 13.385 4.757 -16.499 1.00 92.38 158 SER A N 1
ATOM 1220 C CA . SER A 1 158 ? 13.932 5.440 -15.324 1.00 92.38 158 SER A CA 1
ATOM 1221 C C . SER A 1 158 ? 12.830 5.805 -14.333 1.00 92.38 158 SER A C 1
ATOM 1223 O O . SER A 1 158 ? 12.960 5.490 -13.153 1.00 92.38 158 SER A O 1
ATOM 1225 N N . GLU A 1 159 ? 11.737 6.399 -14.812 1.00 91.19 159 GLU A N 1
ATOM 1226 C CA . GLU A 1 159 ? 10.569 6.744 -13.991 1.00 91.19 159 GLU A CA 1
ATOM 1227 C C . GLU A 1 159 ? 9.937 5.481 -13.388 1.00 91.19 159 GLU A C 1
ATOM 1229 O O . GLU A 1 159 ? 9.685 5.406 -12.185 1.00 91.19 159 GLU A O 1
ATOM 1234 N N . PHE A 1 160 ? 9.771 4.421 -14.187 1.00 90.25 160 PHE A N 1
ATOM 1235 C CA . PHE A 1 160 ? 9.274 3.138 -13.692 1.00 90.25 160 PHE A CA 1
ATOM 1236 C C . PHE A 1 160 ? 10.186 2.567 -12.596 1.00 90.25 160 PHE A C 1
ATOM 1238 O O . PHE A 1 160 ? 9.700 2.169 -11.538 1.00 90.25 160 PHE A O 1
ATOM 1245 N N . ARG A 1 161 ? 11.511 2.594 -12.784 1.00 92.81 161 ARG A N 1
ATOM 1246 C CA . ARG A 1 161 ? 12.476 2.150 -11.766 1.00 92.81 161 ARG A CA 1
ATOM 1247 C C . ARG A 1 161 ? 12.374 2.942 -10.464 1.00 92.81 161 ARG A C 1
ATOM 1249 O O . ARG A 1 161 ? 12.479 2.339 -9.395 1.00 92.81 161 ARG A O 1
ATOM 1256 N N . GLU A 1 162 ? 12.214 4.257 -10.550 1.00 93.81 162 GLU A N 1
ATOM 1257 C CA . GLU A 1 162 ? 12.056 5.133 -9.387 1.00 93.81 162 GLU A CA 1
ATOM 1258 C C . GLU A 1 162 ? 10.804 4.745 -8.595 1.00 93.81 162 GLU A C 1
ATOM 1260 O O . GLU A 1 162 ? 10.915 4.393 -7.424 1.00 93.81 162 GLU A O 1
ATOM 1265 N N . THR A 1 163 ? 9.648 4.623 -9.260 1.00 93.31 163 THR A N 1
ATOM 1266 C CA . THR A 1 163 ? 8.393 4.231 -8.585 1.00 93.31 163 THR A CA 1
ATOM 1267 C C . THR A 1 163 ? 8.455 2.849 -7.925 1.00 93.31 163 THR A C 1
ATOM 1269 O O . THR A 1 163 ? 7.875 2.644 -6.858 1.00 93.31 163 THR A O 1
ATOM 1272 N N . VAL A 1 164 ? 9.162 1.886 -8.530 1.00 93.81 164 VAL A N 1
ATOM 1273 C CA . VAL A 1 164 ? 9.385 0.558 -7.931 1.00 93.81 164 VAL A CA 1
ATOM 1274 C C . VAL A 1 164 ? 10.273 0.670 -6.693 1.00 93.81 164 VAL A C 1
ATOM 1276 O O . VAL A 1 164 ? 9.961 0.079 -5.662 1.00 93.81 164 VAL A O 1
ATOM 1279 N N . THR A 1 165 ? 11.346 1.458 -6.771 1.00 94.81 165 THR A N 1
ATOM 1280 C CA . THR A 1 165 ? 12.287 1.655 -5.657 1.00 94.81 165 THR A CA 1
ATOM 1281 C C . THR A 1 165 ? 11.619 2.358 -4.474 1.00 94.81 165 THR A C 1
ATOM 1283 O O . THR A 1 165 ? 11.829 1.965 -3.324 1.00 94.81 165 THR A O 1
ATOM 1286 N N . ASP A 1 166 ? 10.770 3.348 -4.741 1.00 94.38 166 ASP A N 1
ATOM 1287 C CA . ASP A 1 166 ? 9.998 4.054 -3.718 1.00 94.38 166 ASP A CA 1
ATOM 1288 C C . ASP A 1 166 ? 9.020 3.121 -3.004 1.00 94.38 166 ASP A C 1
ATOM 1290 O O . ASP A 1 166 ? 8.943 3.122 -1.772 1.00 94.38 166 ASP A O 1
ATOM 1294 N N . ALA A 1 167 ? 8.304 2.280 -3.758 1.00 95.75 167 ALA A N 1
ATOM 1295 C CA . ALA A 1 167 ? 7.394 1.294 -3.186 1.00 95.75 167 ALA A CA 1
ATOM 1296 C C . ALA A 1 167 ? 8.135 0.244 -2.343 1.00 95.75 167 ALA A C 1
ATOM 1298 O O . ALA A 1 167 ? 7.695 -0.051 -1.230 1.00 95.75 167 ALA A O 1
ATOM 1299 N N . GLU A 1 168 ? 9.272 -0.275 -2.827 1.00 95.12 168 GLU A N 1
ATOM 1300 C CA . GLU A 1 168 ? 10.123 -1.207 -2.071 1.00 95.12 168 GLU A CA 1
ATOM 1301 C C . GLU A 1 168 ? 10.622 -0.570 -0.769 1.00 95.12 168 GLU A C 1
ATOM 1303 O O . GLU A 1 168 ? 10.513 -1.172 0.296 1.00 95.12 168 GLU A O 1
ATOM 1308 N N . THR A 1 169 ? 11.117 0.667 -0.833 1.00 94.94 169 THR A N 1
ATOM 1309 C CA . THR A 1 169 ? 11.624 1.391 0.341 1.00 94.94 169 THR A CA 1
ATOM 1310 C C . THR A 1 169 ? 10.512 1.636 1.355 1.00 94.94 169 THR A C 1
ATOM 1312 O O . THR A 1 169 ? 10.685 1.385 2.549 1.00 94.94 169 THR A O 1
ATOM 1315 N N . CYS A 1 170 ? 9.346 2.083 0.884 1.00 95.31 170 CYS A N 1
ATOM 1316 C CA . CYS A 1 170 ? 8.193 2.328 1.737 1.00 95.31 170 CYS A CA 1
ATOM 1317 C C . CYS A 1 170 ? 7.748 1.040 2.439 1.00 95.31 170 CYS A C 1
ATOM 1319 O O . CYS A 1 170 ? 7.573 1.046 3.655 1.00 95.31 170 CYS A O 1
ATOM 1321 N N . TYR A 1 171 ? 7.648 -0.073 1.708 1.00 96.81 171 TYR A N 1
ATOM 1322 C CA . TYR A 1 171 ? 7.261 -1.365 2.269 1.00 96.81 171 TYR A CA 1
ATOM 1323 C C . TYR A 1 171 ? 8.306 -1.923 3.249 1.00 96.81 171 TYR A C 1
ATOM 1325 O O . TYR A 1 171 ? 7.951 -2.357 4.342 1.00 96.81 171 TYR A O 1
ATOM 1333 N N . CYS A 1 172 ? 9.601 -1.827 2.942 1.00 95.44 172 CYS A N 1
ATOM 1334 C CA . CYS A 1 172 ? 10.659 -2.203 3.883 1.00 95.44 172 CYS A CA 1
ATOM 1335 C C . CYS A 1 172 ? 10.556 -1.429 5.207 1.00 95.44 172 CYS A C 1
ATOM 1337 O O . CYS A 1 172 ? 10.673 -2.028 6.278 1.00 95.44 172 CYS A O 1
ATOM 1339 N N . ASN A 1 173 ? 10.272 -0.123 5.152 1.00 94.50 173 ASN A N 1
ATOM 1340 C CA . ASN A 1 173 ? 10.089 0.691 6.354 1.00 94.50 173 ASN A CA 1
ATOM 1341 C C . ASN A 1 173 ? 8.900 0.211 7.199 1.00 94.50 173 ASN A C 1
ATOM 1343 O O . ASN A 1 173 ? 9.009 0.187 8.427 1.00 94.50 173 ASN A O 1
ATOM 1347 N N . ILE A 1 174 ? 7.787 -0.206 6.577 1.00 95.50 174 ILE A N 1
ATOM 1348 C CA . ILE A 1 174 ? 6.640 -0.725 7.338 1.00 95.50 174 ILE A CA 1
ATOM 1349 C C . ILE A 1 174 ? 6.969 -2.074 7.977 1.00 95.50 174 ILE A C 1
ATOM 1351 O O . ILE A 1 174 ? 6.635 -2.283 9.141 1.00 95.50 174 ILE A O 1
ATOM 1355 N N . LEU A 1 175 ? 7.653 -2.971 7.259 1.00 95.56 175 LEU A N 1
ATOM 1356 C CA . LEU A 1 175 ? 8.050 -4.268 7.807 1.00 95.56 175 LEU A CA 1
ATOM 1357 C C . LEU A 1 175 ? 8.955 -4.084 9.024 1.00 95.56 175 LEU A C 1
ATOM 1359 O O . LEU A 1 175 ? 8.709 -4.691 10.062 1.00 95.56 175 LEU A O 1
ATOM 1363 N N . MET A 1 176 ? 9.930 -3.177 8.938 1.00 94.56 176 MET A N 1
ATOM 1364 C CA . MET A 1 176 ? 10.777 -2.823 10.078 1.00 94.56 176 MET A CA 1
ATOM 1365 C C . MET A 1 176 ? 9.971 -2.234 11.240 1.00 94.56 176 MET A C 1
ATOM 1367 O O . MET A 1 176 ? 10.192 -2.620 12.385 1.00 94.56 176 MET A O 1
ATOM 1371 N N . TYR A 1 177 ? 9.025 -1.334 10.962 1.00 93.06 177 TYR A N 1
ATOM 1372 C CA . TYR A 1 177 ? 8.177 -0.720 11.989 1.00 93.06 177 TYR A CA 1
ATOM 1373 C C . TYR A 1 177 ? 7.323 -1.748 12.745 1.00 93.06 177 TYR A C 1
ATOM 1375 O O . TYR A 1 177 ? 7.162 -1.639 13.958 1.00 93.06 177 TYR A O 1
ATOM 1383 N N . PHE A 1 178 ? 6.818 -2.767 12.045 1.00 93.50 178 PHE A N 1
ATOM 1384 C CA . PHE A 1 178 ? 6.025 -3.860 12.620 1.00 93.50 178 PHE A CA 1
ATOM 1385 C C . PHE A 1 178 ? 6.857 -5.103 12.983 1.00 93.50 178 PHE A C 1
ATOM 1387 O O . PHE A 1 178 ? 6.291 -6.178 13.204 1.00 93.50 178 PHE A O 1
ATOM 1394 N N . CYS A 1 179 ? 8.187 -4.970 13.048 1.00 94.19 179 CYS A N 1
ATOM 1395 C CA . CYS A 1 179 ? 9.126 -6.037 13.410 1.00 94.19 179 CYS A CA 1
ATOM 1396 C C . CYS A 1 179 ? 8.956 -7.330 12.586 1.00 94.19 179 CYS A C 1
ATOM 1398 O O . CYS A 1 179 ? 9.134 -8.433 13.101 1.00 94.19 179 CYS A O 1
ATOM 1400 N N . GLN A 1 180 ? 8.593 -7.199 11.313 1.00 94.69 180 GLN A N 1
ATOM 1401 C CA . GLN A 1 180 ? 8.442 -8.307 10.377 1.00 94.69 180 GLN A CA 1
ATOM 1402 C C . GLN A 1 180 ? 9.757 -8.592 9.637 1.00 94.69 180 GLN A C 1
ATOM 1404 O O . GLN A 1 180 ? 10.554 -7.672 9.416 1.00 94.69 180 GLN A O 1
ATOM 1409 N N . PRO A 1 181 ? 9.994 -9.843 9.203 1.00 94.44 181 PRO A N 1
ATOM 1410 C CA . PRO A 1 181 ? 11.113 -10.163 8.327 1.00 94.44 181 PRO A CA 1
ATOM 1411 C C . PRO A 1 181 ? 11.102 -9.296 7.054 1.00 94.44 181 PRO A C 1
ATOM 1413 O O . PRO A 1 181 ? 10.066 -9.193 6.402 1.00 94.44 181 PRO A O 1
ATOM 1416 N N . PRO A 1 182 ? 12.243 -8.731 6.611 1.00 90.31 182 PRO A N 1
ATOM 1417 C CA . PRO A 1 182 ? 12.305 -7.927 5.381 1.00 90.31 182 PRO A CA 1
ATOM 1418 C C . PRO A 1 182 ? 11.888 -8.680 4.107 1.00 90.31 182 PRO A C 1
ATOM 1420 O O . PRO A 1 182 ? 11.611 -8.066 3.082 1.00 90.31 182 PRO A O 1
ATOM 1423 N N . SER A 1 183 ? 11.875 -10.014 4.156 1.00 90.88 183 SER A N 1
ATOM 1424 C CA . SER A 1 183 ? 11.453 -10.893 3.065 1.00 90.88 183 SER A CA 1
ATOM 1425 C C . SER A 1 183 ? 9.949 -11.179 3.040 1.00 90.88 183 SER A C 1
ATOM 1427 O O . SER A 1 183 ? 9.500 -11.887 2.140 1.00 90.88 183 SER A O 1
ATOM 1429 N N . THR A 1 184 ? 9.176 -10.694 4.017 1.00 95.00 184 THR A N 1
ATOM 1430 C CA . THR A 1 184 ? 7.734 -10.951 4.098 1.00 95.00 184 THR A CA 1
ATOM 1431 C C . THR A 1 184 ? 7.016 -10.337 2.891 1.00 95.00 184 THR A 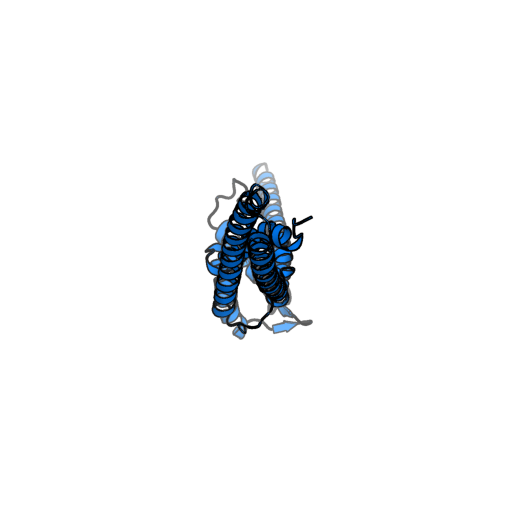C 1
ATOM 1433 O O . THR A 1 184 ? 7.086 -9.122 2.692 1.00 95.00 184 THR A O 1
ATOM 1436 N N . PRO A 1 185 ? 6.304 -11.128 2.071 1.00 94.56 185 PRO A N 1
ATOM 1437 C CA . PRO A 1 185 ? 5.635 -10.620 0.879 1.00 94.56 185 PRO A CA 1
ATOM 1438 C C . PRO A 1 185 ? 4.427 -9.736 1.241 1.00 94.56 185 PRO A C 1
ATOM 1440 O O . PRO A 1 185 ? 3.758 -10.015 2.241 1.00 94.56 185 PRO A O 1
ATOM 1443 N N . PRO A 1 186 ? 4.082 -8.724 0.412 1.00 96.56 186 PRO A N 1
ATOM 1444 C CA . PRO A 1 186 ? 2.927 -7.850 0.642 1.00 96.56 186 PRO A CA 1
ATOM 1445 C C . PRO A 1 186 ? 1.642 -8.602 0.956 1.00 96.56 186 PRO A C 1
ATOM 1447 O O . PRO A 1 186 ? 0.927 -8.240 1.886 1.00 96.56 186 PRO A O 1
ATOM 1450 N N . LYS A 1 187 ? 1.383 -9.695 0.234 1.00 96.00 187 LYS A N 1
ATOM 1451 C CA . LYS A 1 187 ? 0.220 -10.550 0.460 1.00 96.00 187 LYS A CA 1
ATOM 1452 C C . LYS A 1 187 ? 0.115 -11.033 1.898 1.00 96.00 187 LYS A C 1
ATOM 1454 O O . LYS A 1 187 ? -0.959 -10.949 2.483 1.00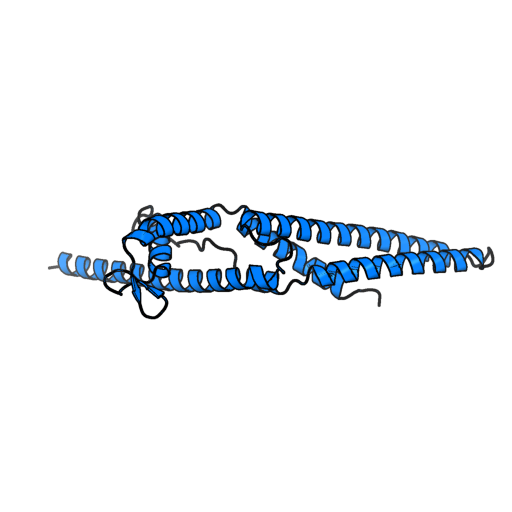 96.00 187 LYS A O 1
ATOM 1459 N N . GLU A 1 188 ? 1.205 -11.536 2.465 1.00 95.38 188 GLU A N 1
ATOM 1460 C CA . GLU A 1 188 ? 1.212 -12.055 3.831 1.00 95.38 188 GLU A CA 1
ATOM 1461 C C . GLU A 1 188 ? 0.958 -10.925 4.828 1.00 95.38 188 GLU A C 1
ATOM 1463 O O . GLU A 1 188 ? 0.044 -11.019 5.640 1.00 95.38 188 GLU A O 1
ATOM 1468 N N . PHE A 1 189 ? 1.684 -9.813 4.716 1.00 96.50 189 PHE A N 1
ATOM 1469 C CA . PHE A 1 189 ? 1.525 -8.685 5.632 1.00 96.50 189 PHE A CA 1
ATOM 1470 C C . PHE A 1 189 ? 0.129 -8.042 5.546 1.00 96.50 189 PHE A C 1
ATOM 1472 O O . PHE A 1 189 ? -0.567 -7.893 6.554 1.00 96.50 189 PHE A O 1
ATOM 1479 N N . PHE A 1 190 ? -0.312 -7.682 4.339 1.00 97.44 190 PHE A N 1
ATOM 1480 C CA . PHE A 1 190 ? -1.562 -6.954 4.137 1.00 97.44 190 PHE A CA 1
ATOM 1481 C C . PHE A 1 190 ? -2.806 -7.827 4.288 1.00 97.44 1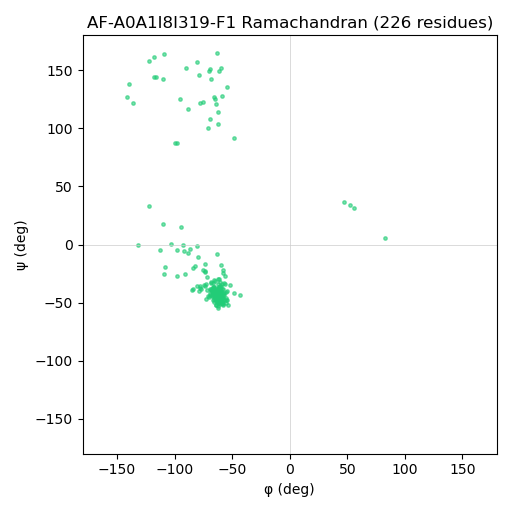90 PHE A C 1
ATOM 1483 O O . PHE A 1 190 ? -3.853 -7.276 4.604 1.00 97.44 190 PHE A O 1
ATOM 1490 N N . SER A 1 191 ? -2.734 -9.156 4.141 1.00 96.00 191 SER A N 1
ATOM 1491 C CA . SER A 1 191 ? -3.902 -10.018 4.405 1.00 96.00 191 SER A CA 1
ATOM 1492 C C . SER A 1 191 ? -4.344 -9.944 5.868 1.00 96.00 191 SER A C 1
ATOM 1494 O O . SER A 1 191 ? -5.540 -9.839 6.143 1.00 96.00 191 SER A O 1
ATOM 1496 N N . HIS A 1 192 ? -3.390 -9.921 6.804 1.00 94.12 192 HIS A N 1
ATOM 1497 C CA . HIS A 1 192 ? -3.688 -9.758 8.229 1.00 94.12 192 HIS A CA 1
ATOM 1498 C C . HIS A 1 192 ? -4.306 -8.384 8.513 1.00 94.12 192 HIS A C 1
ATOM 1500 O O . HIS A 1 192 ? -5.320 -8.286 9.203 1.00 94.12 192 HIS A O 1
ATOM 1506 N N . TRP A 1 193 ? -3.738 -7.324 7.931 1.00 96.88 193 TRP A N 1
ATOM 1507 C CA . TRP A 1 193 ? -4.284 -5.973 8.059 1.00 96.88 193 TRP A CA 1
ATOM 1508 C C . TRP A 1 193 ? -5.662 -5.825 7.419 1.00 96.88 193 TRP A C 1
ATOM 1510 O O . TRP A 1 193 ? -6.525 -5.175 7.996 1.00 96.88 193 TRP A O 1
ATOM 1520 N N . ALA A 1 194 ? -5.897 -6.439 6.260 1.00 96.56 194 ALA A N 1
ATOM 1521 C CA . ALA A 1 194 ? -7.188 -6.406 5.587 1.00 96.56 194 ALA A CA 1
ATOM 1522 C C . ALA A 1 194 ? -8.272 -7.044 6.460 1.00 96.56 194 ALA A C 1
ATOM 1524 O O . ALA A 1 194 ? -9.324 -6.433 6.647 1.00 96.56 194 ALA A O 1
ATOM 1525 N N . ALA A 1 195 ? -8.000 -8.222 7.033 1.00 95.12 195 ALA A N 1
ATOM 1526 C CA . ALA A 1 195 ? -8.908 -8.880 7.969 1.00 95.12 195 ALA A CA 1
ATOM 1527 C C . ALA A 1 195 ? -9.186 -7.989 9.190 1.00 95.12 195 ALA A C 1
ATOM 1529 O O . ALA A 1 195 ? -10.339 -7.674 9.473 1.00 95.12 195 ALA A O 1
ATOM 1530 N N . PHE A 1 196 ? -8.132 -7.466 9.825 1.00 95.00 196 PHE A N 1
ATOM 1531 C CA . PHE A 1 196 ? -8.262 -6.568 10.973 1.00 95.00 196 PHE A CA 1
ATOM 1532 C C . PHE A 1 196 ? -9.089 -5.308 10.657 1.00 95.00 196 PHE A C 1
ATOM 1534 O O . PHE A 1 196 ? -9.957 -4.921 11.439 1.00 95.00 196 PHE A O 1
ATOM 1541 N N . CYS A 1 197 ? -8.867 -4.675 9.500 1.00 96.38 197 CYS A N 1
ATOM 1542 C CA . CYS A 1 197 ? -9.629 -3.502 9.072 1.00 96.38 197 CYS A CA 1
ATOM 1543 C C . CYS A 1 197 ? -11.113 -3.824 8.838 1.00 96.38 197 CYS A C 1
ATOM 1545 O O . CYS A 1 197 ? -11.965 -3.007 9.197 1.00 96.38 197 CYS A O 1
ATOM 1547 N N . VAL A 1 198 ? -11.434 -4.980 8.242 1.00 96.19 198 VAL A N 1
ATOM 1548 C CA . VAL A 1 198 ? -12.824 -5.432 8.047 1.00 96.19 198 VAL A CA 1
ATOM 1549 C C . VAL A 1 198 ? -13.501 -5.636 9.398 1.00 96.19 198 VAL A C 1
ATOM 1551 O O . VAL A 1 198 ? -14.516 -4.987 9.664 1.00 96.19 198 VAL A O 1
ATOM 1554 N N . ASP A 1 199 ? -12.895 -6.443 10.268 1.00 94.69 199 ASP A N 1
ATOM 1555 C CA . ASP A 1 199 ? -13.454 -6.775 11.579 1.00 94.69 199 ASP A CA 1
ATOM 1556 C C . ASP A 1 199 ? -13.689 -5.507 12.407 1.00 94.69 199 ASP A C 1
ATOM 1558 O O . ASP A 1 199 ? -14.746 -5.324 13.020 1.00 94.69 199 ASP A O 1
ATOM 1562 N N . PHE A 1 200 ? -12.739 -4.564 12.373 1.00 95.19 200 PHE A N 1
ATOM 1563 C CA . PHE A 1 200 ? -12.844 -3.317 13.131 1.00 95.19 200 PHE A CA 1
ATOM 1564 C C . PHE A 1 200 ? -13.988 -2.456 12.603 1.00 95.19 200 PHE A C 1
ATOM 1566 O O . PHE A 1 200 ? -14.758 -1.896 13.384 1.00 95.19 200 PHE A O 1
ATOM 1573 N N . LYS A 1 201 ? -14.136 -2.363 11.277 1.00 93.94 201 LYS A N 1
ATOM 1574 C CA . LYS A 1 201 ? -15.195 -1.579 10.624 1.00 93.94 201 LYS A CA 1
ATOM 1575 C C . LYS A 1 201 ? -16.578 -2.135 10.955 1.00 93.94 201 LYS A C 1
ATOM 1577 O O . LYS A 1 201 ? -17.494 -1.359 11.238 1.00 93.94 201 LYS A O 1
ATOM 1582 N N . GLU A 1 202 ? -16.737 -3.454 10.929 1.00 93.69 202 GLU A N 1
ATOM 1583 C CA . GLU A 1 202 ? -17.995 -4.123 11.272 1.00 93.69 202 GLU A CA 1
ATOM 1584 C C . GLU A 1 202 ? -18.348 -3.936 12.745 1.00 93.69 202 GLU A C 1
ATOM 1586 O O . GLU A 1 202 ? -19.470 -3.531 13.073 1.00 93.69 202 GLU A O 1
ATOM 1591 N N . GLN A 1 203 ? -17.376 -4.144 13.631 1.00 92.00 203 GLN A N 1
ATOM 1592 C CA . GLN A 1 203 ? -17.604 -4.036 15.062 1.00 92.00 203 GLN A CA 1
ATOM 1593 C C . GLN A 1 203 ? -17.866 -2.593 15.505 1.00 92.00 203 GLN A C 1
ATOM 1595 O O . GLN A 1 203 ? -18.761 -2.358 16.322 1.00 92.00 203 GLN A O 1
ATOM 1600 N N . LEU A 1 204 ? -17.165 -1.618 14.917 1.00 91.56 204 LEU A N 1
ATOM 1601 C CA . LEU A 1 204 ? -17.403 -0.192 15.142 1.00 91.56 204 LEU A CA 1
ATOM 1602 C C . LEU A 1 204 ? -18.844 0.179 14.779 1.00 91.56 204 LEU A C 1
ATOM 1604 O O . LEU A 1 204 ? -19.568 0.743 15.599 1.00 91.56 204 LEU A O 1
ATOM 1608 N N . ARG A 1 205 ? -19.298 -0.205 13.579 1.00 91.00 205 ARG A N 1
ATOM 1609 C CA . ARG A 1 205 ? -20.680 0.032 13.127 1.00 91.00 205 ARG A CA 1
ATOM 1610 C C . ARG A 1 205 ? -21.696 -0.611 14.065 1.00 91.00 205 ARG A C 1
ATOM 1612 O O . ARG A 1 205 ? -22.678 0.029 14.438 1.00 91.00 205 ARG A O 1
ATOM 1619 N N . ARG A 1 206 ? -21.465 -1.866 14.463 1.00 90.25 206 ARG A N 1
ATOM 1620 C CA . ARG A 1 206 ? -22.351 -2.597 15.377 1.00 90.25 206 ARG A CA 1
ATOM 1621 C C . ARG A 1 206 ? -22.489 -1.872 16.716 1.00 90.25 206 ARG A C 1
ATOM 1623 O O . ARG A 1 206 ? -23.615 -1.647 17.157 1.00 90.25 206 ARG A O 1
ATOM 1630 N N . GLN A 1 207 ? -21.380 -1.496 17.350 1.00 88.75 207 GLN A N 1
ATOM 1631 C CA . GLN A 1 207 ? -21.404 -0.865 18.672 1.00 88.75 207 GLN A CA 1
ATOM 1632 C C . GLN A 1 207 ? -21.936 0.572 18.644 1.00 88.75 207 GLN A C 1
ATOM 1634 O O . GLN A 1 207 ? -22.723 0.929 19.520 1.00 88.75 207 GLN A O 1
ATOM 1639 N N . VAL A 1 208 ? -21.600 1.37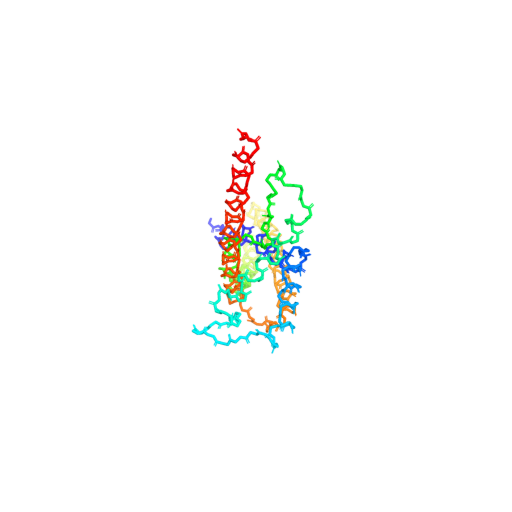0 17.624 1.00 87.75 208 VAL A N 1
ATOM 1640 C CA . VAL A 1 208 ? -22.172 2.718 17.450 1.00 87.75 208 VAL A CA 1
ATOM 1641 C C . VAL A 1 208 ? -23.696 2.641 17.320 1.00 87.75 208 VAL A C 1
ATOM 1643 O O . VAL A 1 208 ? -24.408 3.348 18.033 1.00 87.75 208 VAL A O 1
ATOM 1646 N N . ASN A 1 209 ? -24.214 1.718 16.501 1.00 85.88 209 ASN A N 1
ATOM 1647 C CA . ASN A 1 209 ? -25.658 1.511 16.353 1.00 85.88 209 ASN A CA 1
ATOM 1648 C C . ASN A 1 209 ? -26.331 1.088 17.672 1.00 85.88 209 ASN A C 1
ATOM 1650 O O . ASN A 1 209 ? -27.447 1.519 17.967 1.00 85.88 209 ASN A O 1
ATOM 1654 N N . LEU A 1 210 ? -25.677 0.237 18.472 1.00 84.44 210 LEU A N 1
ATOM 1655 C CA . LEU A 1 210 ? -26.192 -0.181 19.781 1.00 84.44 210 LEU A CA 1
ATOM 1656 C C . LEU A 1 210 ? -26.248 0.989 20.773 1.00 84.44 210 LEU A C 1
ATOM 1658 O O . LEU A 1 210 ? -27.276 1.173 21.426 1.00 84.44 210 LEU A O 1
ATOM 1662 N N . ARG A 1 211 ? -25.191 1.808 20.843 1.00 83.81 211 ARG A N 1
ATOM 1663 C CA . ARG A 1 211 ? -25.128 2.990 21.720 1.00 83.81 211 ARG A CA 1
ATOM 1664 C C . ARG A 1 211 ? -26.178 4.032 21.348 1.00 83.81 211 ARG A C 1
ATOM 1666 O O . ARG A 1 211 ? -26.902 4.500 22.222 1.00 83.81 211 ARG A O 1
ATOM 1673 N N . GLN A 1 212 ? -26.349 4.314 20.055 1.00 78.44 212 GLN A N 1
ATOM 1674 C CA . GLN A 1 212 ? -27.395 5.223 19.569 1.00 78.44 212 GLN A CA 1
ATOM 1675 C C . GLN A 1 212 ? -28.800 4.737 19.949 1.00 78.44 212 GLN A C 1
ATOM 1677 O O . GLN A 1 212 ? -29.590 5.514 20.476 1.00 78.44 212 GLN A O 1
ATOM 1682 N N . ARG A 1 213 ? -29.102 3.441 19.773 1.00 74.88 213 ARG A N 1
ATOM 1683 C CA . ARG A 1 213 ? -30.392 2.856 20.194 1.00 74.88 213 ARG A CA 1
ATOM 1684 C C . ARG A 1 213 ? -30.622 2.958 21.703 1.00 74.88 213 ARG A C 1
ATOM 1686 O O . ARG A 1 213 ? -31.764 3.148 22.120 1.00 74.88 213 ARG A O 1
ATOM 1693 N N . GLY A 1 214 ? -29.566 2.815 22.506 1.00 66.50 214 GLY A N 1
ATOM 1694 C CA . GLY A 1 214 ? -29.613 3.018 23.956 1.00 66.50 214 GLY A CA 1
ATOM 1695 C C . GLY A 1 214 ? -30.021 4.446 24.321 1.00 66.50 214 GLY A C 1
ATOM 1696 O O . GLY A 1 214 ? -30.967 4.627 25.083 1.00 66.50 214 GLY A O 1
ATOM 1697 N N . VAL A 1 215 ? -29.389 5.446 23.695 1.00 59.34 215 VAL A N 1
ATOM 1698 C CA . VAL A 1 215 ? -29.736 6.869 23.873 1.00 59.34 215 VAL A CA 1
ATOM 1699 C C . VAL A 1 215 ? -31.167 7.165 23.429 1.00 59.34 215 VAL A C 1
ATOM 1701 O O . VAL A 1 215 ? -31.914 7.804 24.164 1.00 59.34 215 VAL A O 1
ATOM 1704 N N . THR A 1 216 ? -31.595 6.670 22.262 1.00 58.53 216 THR A N 1
ATOM 1705 C CA . THR A 1 216 ? -32.960 6.909 21.766 1.00 58.53 216 THR A CA 1
ATOM 1706 C C . THR A 1 216 ? -34.017 6.329 22.706 1.00 58.53 216 THR A C 1
ATOM 1708 O O . THR A 1 216 ? -35.019 6.988 22.966 1.00 58.53 216 THR A O 1
ATOM 1711 N N . LYS A 1 217 ? -33.799 5.124 23.257 1.00 57.53 217 LYS A N 1
ATOM 1712 C CA . LYS A 1 217 ? -34.715 4.539 24.250 1.00 57.53 217 LYS A CA 1
ATOM 1713 C C . LYS A 1 217 ? -34.776 5.372 25.530 1.00 57.53 217 LYS A C 1
ATOM 1715 O O . LYS A 1 217 ? -35.878 5.628 26.001 1.00 57.53 217 LYS A O 1
ATOM 1720 N N . PHE A 1 218 ? -33.625 5.812 26.045 1.00 50.66 218 PHE A N 1
ATOM 1721 C CA . PHE A 1 218 ? -33.546 6.607 27.275 1.00 50.66 218 PHE A CA 1
ATOM 1722 C C . PHE A 1 218 ? -34.241 7.973 27.130 1.00 50.66 218 PHE A C 1
ATOM 1724 O O . PHE A 1 218 ? -34.983 8.384 28.021 1.00 50.66 218 PHE A O 1
ATOM 1731 N N . ASN A 1 219 ? -34.081 8.632 25.976 1.00 51.69 219 ASN A N 1
ATOM 1732 C CA . ASN A 1 219 ? -34.741 9.907 25.670 1.00 51.69 219 ASN A CA 1
ATOM 1733 C C . ASN A 1 219 ? -36.265 9.773 25.503 1.00 51.69 219 ASN A C 1
ATOM 1735 O O . ASN A 1 219 ? -37.006 10.693 25.844 1.00 51.69 219 ASN A O 1
ATOM 1739 N N . ILE A 1 220 ? -36.754 8.635 24.991 1.00 56.50 220 ILE A N 1
ATOM 1740 C CA . ILE A 1 220 ? -38.197 8.365 24.909 1.00 56.50 220 ILE A CA 1
ATOM 1741 C C . ILE A 1 220 ? -38.772 8.133 26.312 1.00 56.50 220 ILE A C 1
ATOM 1743 O O . ILE A 1 220 ? -39.805 8.714 26.631 1.00 56.50 220 ILE A O 1
ATOM 1747 N N . SER A 1 221 ? -38.110 7.345 27.167 1.00 55.44 221 SER A N 1
ATOM 1748 C CA . SER A 1 221 ? -38.578 7.118 28.545 1.00 55.44 221 SER A CA 1
ATOM 1749 C C . SER A 1 221 ? -38.597 8.399 29.384 1.00 55.44 221 SER A C 1
ATOM 1751 O O . SER A 1 221 ? -39.593 8.655 30.054 1.00 55.44 221 SER A O 1
ATOM 1753 N N . SER A 1 222 ? -37.571 9.253 29.286 1.00 52.38 222 SER A N 1
ATOM 1754 C CA . SER A 1 222 ? -37.535 10.524 30.027 1.00 52.38 222 SER A CA 1
ATOM 1755 C C . SER A 1 222 ? -38.581 11.536 29.540 1.00 52.38 222 SER A C 1
ATOM 1757 O O . SER A 1 222 ? -39.139 12.284 30.340 1.00 52.38 222 SER A O 1
ATOM 1759 N N . SER A 1 223 ? -38.909 11.535 28.243 1.00 50.97 223 SER A N 1
ATOM 1760 C CA . SER A 1 223 ? -39.962 12.397 27.680 1.00 50.97 223 SER A CA 1
ATOM 1761 C C . SER A 1 223 ? -41.376 11.950 28.074 1.00 50.97 223 SER A C 1
ATOM 1763 O O . SER A 1 223 ? -42.287 12.774 28.136 1.00 50.97 223 SER A O 1
ATOM 1765 N N . VAL A 1 224 ? -41.577 10.654 28.335 1.00 53.69 224 VAL A N 1
ATOM 1766 C CA . VAL A 1 224 ? -42.864 10.106 28.797 1.00 53.69 224 VAL A CA 1
ATOM 1767 C C . VAL A 1 224 ? -43.083 10.389 30.287 1.00 53.69 224 VAL A C 1
ATOM 1769 O O . VAL A 1 224 ? -44.203 10.700 30.676 1.00 53.69 224 VAL A O 1
ATOM 1772 N N . GLU A 1 225 ? -42.029 10.367 31.107 1.00 52.75 225 GLU A N 1
ATOM 1773 C CA . GLU A 1 225 ? -42.107 10.689 32.544 1.00 52.75 225 GLU A CA 1
ATOM 1774 C C . GLU A 1 225 ? -42.281 12.194 32.831 1.00 52.75 225 GLU A C 1
ATOM 1776 O O . GLU A 1 225 ? -42.808 12.561 33.874 1.00 52.75 225 GLU A O 1
ATOM 1781 N N . SER A 1 226 ? -41.901 13.077 31.900 1.00 50.22 226 SER A N 1
ATOM 1782 C CA . SER A 1 226 ? -42.056 14.537 32.032 1.00 50.22 226 SER A CA 1
ATOM 1783 C C . SER A 1 226 ? -43.470 15.064 31.727 1.00 50.22 226 SER A C 1
ATOM 1785 O O . SER A 1 226 ? -43.730 16.244 31.962 1.00 50.22 226 SER A O 1
ATOM 1787 N N . ASN A 1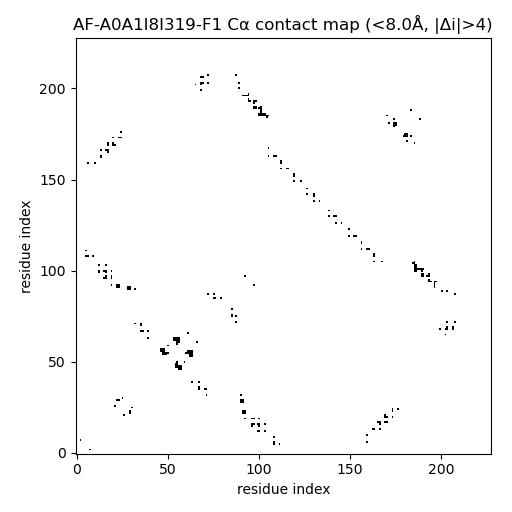 227 ? -44.363 14.241 31.168 1.00 48.16 227 ASN A N 1
ATOM 1788 C CA . ASN A 1 227 ? -45.719 14.637 30.754 1.00 48.16 227 ASN A CA 1
ATOM 1789 C C . ASN A 1 227 ? -46.830 14.031 31.642 1.00 48.16 227 ASN A C 1
ATOM 1791 O O . ASN A 1 227 ? -47.985 13.978 31.212 1.00 48.16 227 ASN A O 1
ATOM 1795 N N . GLY A 1 228 ? -46.485 13.553 32.844 1.00 38.53 228 GLY A N 1
ATOM 1796 C CA . GLY A 1 228 ? -47.408 12.983 33.835 1.00 38.53 228 GLY A CA 1
ATOM 1797 C C . GLY A 1 228 ? -47.666 13.907 35.015 1.00 38.53 228 GLY A C 1
ATOM 1798 O O . GLY A 1 228 ? -46.680 14.475 35.532 1.00 38.53 228 GLY A O 1
#

pLDDT: mean 82.39, std 15.82, range [33.19, 97.44]

Nearest PDB structures (foldseek):
  5f4y-assembly1_A  TM=3.832E-01  e=7.618E-02  Homo sapiens
  5f5p-assembly1_A  TM=3.729E-01  e=3.830E-01  Homo sapiens
  8afz-assembly1_A  TM=2.813E-01  e=5.515E-01  Homo sapiens
  8i4w-assembly1_B  TM=5.986E-01  e=6.381E+00  Saccharomyces cerevisiae S288C
  8qbw-assembly1_A  TM=4.166E-01  e=9.680E+00  Nostoc punctiforme

InterPro domains:
  IPR015425 Formin, FH2 domain [PF02181] (58-201)
  IPR015425 Formin, FH2 domain [PS51444] (1-226)
  IPR042201 Formin, FH2 domain superfamily [G3DSA:1.20.58.2220] (12-215)

Sequence (228 aa):
AFEDSASQRWSLASPRFISVCRQLYESRSVRKVLSLVLALGSRTCSTMVPAEGALMDSENTCTLFQVLVSMYIDEYWESGSPELGTVVPFPLPDPEEVKQAAEVDLAGVKGELRHLSARLIANEKIVRKVATSSAPSEREPFAKKMNSFLDRAKKDLSEFRETVTDAETCYCNILMYFCQPPSTPPKEFFSHWAAFCVDFKEQLRRQVNLRQRGVTKFNISSSVESNG